Protein AF-A0A800HA87-F1 (afdb_monomer_lite)

Sequence (274 aa):
MNSRSSLQLTFFSVFILFSFPLSSASNTFEDDIKKLSIFQAAFDQMYLEMGEIKTSATRHETGHFSNVESDKIENLLFRYLVLRRSVWDIINKYQDYNTYSDYPHENMKALLVGYTSALTLYKYSGILITKNMGDDQVIDKLNEAYFRSDISRGSFREVYHSLTNLENLDELDIARELFTSIFYTQIYEPGTPLNLLIMDPTYGPLITNLESLHYTHVKLREEILNHFVLITPELTNRLRHSTVKKKVEKLIRKAGGRFKALKAIVFTHVGHVK

Radius of gyration: 21.18 Å; chains: 1; bounding box: 64×47×56 Å

pLDDT: mean 75.94, std 19.37, range [25.41, 96.44]

Foldseek 3Di:
DDDDPPPPPPPPPPPPPPPDDPDPDDPVLLVLLVVLVVLLVLLVVLLVLVVVLVVPACCVVVVAGDPVSLVSLVVSLLSLVVSLVSLVVLLQLLLVLVVNDPDVLSSVSSCLRNLLSLLSSLLSLLSLCLVPVVPVNSQQSSQDQDVVSRRHRCPNVLSLCLLPVLLLVLLVLLLVVLVVVVCVVQCPDPPRSVVVQCPPPSRVVSVVCVVVSVVSSVVSSVSSCVSPHPCDVVNVVSPDPVVSVVVNVVLCVVLVHSVSSSSVRSNPRSVSSD

Secondary structure (DSSP, 8-state):
-----------------------TT--HHHHHHHHHHHHHHHHHHHHHHHHHHHHH-THHHHSS--HHHHHHHHHHHHHHHHHHHHHHHHHHHTTTGGGS-SSHHHHHHHHHHHHHHHHHHHHHHHHHHHHHTT-HHHHHHHTS-BGGGTBPTTHHHHHHHHHH-HHHHHHHHHHHHHHHHHHHHHTTSTTSHHHHHTTSTTTHHHHHHHHHHHHHHHHHHHHHHHHHS---HHHHHHSSHHHHHHHHHHHHHHHTSHHHHHHHHHTTSGGGG-

Structure (mmCIF, N/CA/C/O backbone):
data_AF-A0A800HA87-F1
#
_entry.id   AF-A0A800HA87-F1
#
loop_
_atom_site.group_PDB
_atom_site.id
_atom_site.type_symbol
_atom_site.label_atom_id
_atom_site.label_alt_id
_atom_site.label_comp_id
_atom_site.label_asym_id
_atom_site.label_entity_id
_atom_site.label_seq_id
_atom_site.pdbx_PDB_ins_code
_atom_site.Cartn_x
_atom_site.Cartn_y
_atom_site.Cartn_z
_atom_site.occupancy
_atom_site.B_iso_or_equiv
_atom_site.auth_seq_id
_atom_site.auth_comp_id
_atom_site.auth_asym_id
_atom_site.auth_atom_id
_atom_site.pdbx_PDB_model_num
ATOM 1 N N . MET A 1 1 ? -39.723 28.870 24.983 1.00 34.50 1 MET A N 1
ATOM 2 C CA . MET A 1 1 ? -39.662 29.345 23.585 1.00 34.50 1 MET A CA 1
ATOM 3 C C . MET A 1 1 ? -38.400 28.791 22.960 1.00 34.50 1 MET A C 1
ATOM 5 O O . MET A 1 1 ? -37.337 28.904 23.551 1.00 34.50 1 MET A O 1
ATOM 9 N N . ASN A 1 2 ? -38.582 28.086 21.848 1.00 32.41 2 ASN A N 1
ATOM 10 C CA . ASN A 1 2 ? -37.597 27.257 21.166 1.00 32.41 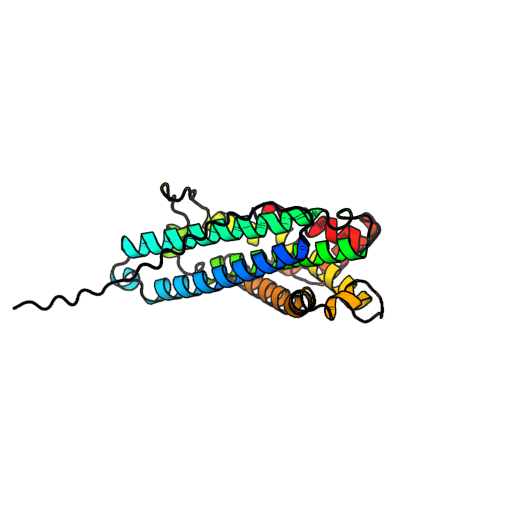2 ASN A CA 1
ATOM 11 C C . ASN A 1 2 ? -36.492 28.086 20.502 1.00 32.41 2 ASN A C 1
ATOM 13 O O . ASN A 1 2 ? -36.791 29.068 19.834 1.00 32.41 2 ASN A O 1
ATOM 17 N N . SER A 1 3 ? -35.257 27.594 20.556 1.00 28.14 3 SER A N 1
ATOM 18 C CA . SER A 1 3 ? -34.300 27.772 19.464 1.00 28.14 3 SER A CA 1
ATOM 19 C C . SER A 1 3 ? -33.493 26.484 19.330 1.00 28.14 3 SER A C 1
ATOM 21 O O . SER A 1 3 ? -32.479 26.278 19.991 1.00 28.14 3 SER A O 1
ATOM 23 N N . ARG A 1 4 ? -34.025 25.559 18.523 1.00 30.41 4 ARG A N 1
ATOM 24 C CA . ARG A 1 4 ? -33.247 24.463 17.944 1.00 30.41 4 ARG A CA 1
ATOM 25 C C . ARG A 1 4 ? -32.400 25.096 16.845 1.00 30.41 4 ARG A C 1
ATOM 27 O O . ARG A 1 4 ? -32.942 25.414 15.790 1.00 30.41 4 ARG A O 1
ATOM 34 N N . SER A 1 5 ? -31.103 25.285 17.077 1.00 30.48 5 SER A N 1
ATOM 35 C CA . SER A 1 5 ? -30.175 25.490 15.969 1.00 30.48 5 SER A CA 1
ATOM 36 C C . SER A 1 5 ? -30.026 24.145 15.259 1.00 30.48 5 SER A C 1
ATOM 38 O O . SER A 1 5 ? -29.435 23.189 15.756 1.00 30.48 5 SER A O 1
ATOM 40 N N . SER A 1 6 ? -30.671 24.034 14.103 1.00 27.30 6 SER A N 1
ATOM 41 C CA . SER A 1 6 ? -30.456 22.938 13.172 1.00 27.30 6 SER A CA 1
ATOM 42 C C . SER A 1 6 ? -29.026 23.039 12.649 1.00 27.30 6 SER A C 1
ATOM 44 O O . SER A 1 6 ? -28.754 23.799 11.719 1.00 27.30 6 SER A O 1
ATOM 46 N N . LEU A 1 7 ? -28.106 22.298 13.264 1.00 27.98 7 LEU A N 1
ATOM 47 C CA . LEU A 1 7 ? -26.794 22.035 12.692 1.00 27.98 7 LEU A CA 1
ATOM 48 C C . LEU A 1 7 ? -27.033 21.155 11.457 1.00 27.98 7 LEU A C 1
ATOM 50 O O . LEU A 1 7 ? -27.209 19.942 11.562 1.00 27.98 7 LEU A O 1
ATOM 54 N N . GLN A 1 8 ? -27.153 21.780 10.286 1.00 25.41 8 GLN A N 1
ATOM 55 C CA . GLN A 1 8 ? -27.137 21.059 9.022 1.00 25.41 8 GLN A CA 1
ATOM 56 C C . GLN A 1 8 ? -25.735 20.467 8.856 1.00 25.41 8 GLN A C 1
ATOM 58 O O . GLN A 1 8 ? -24.819 21.141 8.393 1.00 25.41 8 GLN A O 1
ATOM 63 N N . LEU A 1 9 ? -25.552 19.210 9.271 1.00 28.34 9 LEU A N 1
ATOM 64 C CA . LEU A 1 9 ? -24.433 18.402 8.805 1.00 28.34 9 LEU A CA 1
ATOM 65 C C . LEU A 1 9 ? -24.656 18.154 7.314 1.00 28.34 9 LEU A C 1
ATOM 67 O O . LEU A 1 9 ? -25.429 17.283 6.914 1.00 28.34 9 LEU A O 1
ATOM 71 N N . THR A 1 10 ? -23.992 18.948 6.485 1.00 26.48 10 THR A N 1
ATOM 72 C CA . THR A 1 10 ? -23.819 18.650 5.069 1.00 26.48 10 THR A CA 1
ATOM 73 C C . THR A 1 10 ? -22.971 17.385 4.956 1.00 26.48 10 THR A C 1
ATOM 75 O O . THR A 1 10 ? -21.745 17.436 5.043 1.00 26.48 10 THR A O 1
ATOM 78 N N . PHE A 1 11 ? -23.627 16.234 4.806 1.00 27.67 11 PHE A N 1
ATOM 79 C CA . PHE A 1 11 ? -22.995 14.994 4.370 1.00 27.67 11 PHE A CA 1
ATOM 80 C C . PHE A 1 11 ? -22.467 15.207 2.948 1.00 27.67 11 PHE A C 1
ATOM 82 O O . PHE A 1 11 ? -23.231 15.200 1.985 1.00 27.67 11 PHE A O 1
ATOM 89 N N . PHE A 1 12 ? -21.158 15.413 2.804 1.00 25.84 12 PHE A N 1
ATOM 90 C CA . PHE A 1 12 ? -20.503 15.293 1.506 1.00 25.84 12 PHE A CA 1
ATOM 91 C C . PHE A 1 12 ? -20.443 13.804 1.147 1.00 25.84 12 PHE A C 1
ATOM 93 O O . PHE A 1 12 ? -19.500 13.091 1.480 1.00 25.84 12 PHE A O 1
ATOM 100 N N . SER A 1 13 ? -21.491 13.310 0.488 1.00 27.38 13 SER A N 1
ATOM 101 C CA . SER A 1 13 ? -21.471 12.021 -0.198 1.00 27.38 13 SER A CA 1
ATOM 102 C C . SER A 1 13 ? -20.545 12.127 -1.408 1.00 27.38 13 SER A C 1
ATOM 104 O O . SER A 1 13 ? -20.980 12.427 -2.516 1.00 27.38 13 SER A O 1
ATOM 106 N N . VAL A 1 14 ? -19.249 11.897 -1.206 1.00 30.08 14 VAL A N 1
ATOM 107 C CA . VAL A 1 14 ? -18.300 11.737 -2.311 1.00 30.08 14 VAL A CA 1
ATOM 108 C C . VAL A 1 14 ? -18.444 10.309 -2.845 1.00 30.08 14 VAL A C 1
ATOM 110 O O . VAL A 1 14 ? -17.705 9.395 -2.492 1.00 30.08 14 VAL A O 1
ATOM 113 N N . PHE A 1 15 ? -19.473 10.106 -3.668 1.00 29.98 15 PHE A N 1
ATOM 114 C CA . PHE A 1 15 ? -19.627 8.922 -4.510 1.00 29.98 15 PHE A CA 1
ATOM 115 C C . PHE A 1 15 ? -18.694 9.099 -5.717 1.00 29.98 15 PHE A C 1
ATOM 117 O O . PHE A 1 15 ? -19.060 9.743 -6.699 1.00 29.98 15 PHE A O 1
ATOM 124 N N . ILE A 1 16 ? -17.465 8.578 -5.653 1.00 35.62 16 ILE A N 1
ATOM 125 C CA . ILE A 1 16 ? -16.594 8.529 -6.837 1.00 35.62 16 ILE A CA 1
ATOM 126 C C . ILE A 1 16 ? -16.937 7.265 -7.625 1.00 35.62 16 ILE A C 1
ATOM 128 O O . ILE A 1 16 ? -16.350 6.203 -7.431 1.00 35.62 16 ILE A O 1
ATOM 132 N N . LEU A 1 17 ? -17.924 7.377 -8.514 1.00 30.58 17 LEU A N 1
ATOM 133 C CA . LEU A 1 17 ? -18.150 6.403 -9.579 1.00 30.58 17 LEU A CA 1
ATOM 134 C C . LEU A 1 17 ? -17.107 6.648 -10.673 1.00 30.58 17 LEU A C 1
ATOM 136 O O . LEU A 1 17 ? -17.275 7.520 -11.522 1.00 30.58 17 LEU A O 1
ATOM 140 N N . PHE A 1 18 ? -16.013 5.887 -10.661 1.00 34.91 18 PHE A N 1
ATOM 141 C CA . PHE A 1 18 ? -15.075 5.871 -11.782 1.00 34.91 18 PHE A CA 1
ATOM 142 C C . PHE A 1 18 ? -15.648 5.040 -12.935 1.00 34.91 18 PHE A C 1
ATOM 144 O O . PHE A 1 18 ? -15.352 3.858 -13.085 1.00 34.91 18 PHE A O 1
ATOM 151 N N . SER A 1 19 ? -16.471 5.666 -13.773 1.00 35.44 19 SER A N 1
ATOM 152 C CA . SER A 1 19 ? -16.808 5.153 -15.104 1.00 35.44 19 SER A CA 1
ATOM 153 C C . SER A 1 19 ? -15.936 5.868 -16.133 1.00 35.44 19 SER A C 1
ATOM 155 O O . SER A 1 19 ? -16.353 6.860 -16.725 1.00 35.44 19 SER A O 1
ATOM 157 N N . PHE A 1 20 ? -14.697 5.408 -16.323 1.00 34.78 20 PHE A N 1
ATOM 158 C CA . PHE A 1 20 ? -13.875 5.902 -17.429 1.00 34.78 20 PHE A CA 1
ATOM 159 C C . PHE A 1 20 ? -14.213 5.132 -18.714 1.00 34.78 20 PHE A C 1
ATOM 161 O O . PHE A 1 20 ? -14.224 3.899 -18.688 1.00 34.78 20 PHE A O 1
ATOM 168 N N . PRO A 1 21 ? -14.474 5.820 -19.841 1.00 35.12 21 PRO A N 1
ATOM 169 C CA . PRO A 1 21 ? -14.626 5.158 -21.126 1.00 35.12 21 PRO A CA 1
ATOM 170 C C . PRO A 1 21 ? -13.267 4.602 -21.566 1.00 35.12 21 PRO A C 1
ATOM 172 O O . PRO A 1 21 ? -12.268 5.320 -21.573 1.00 35.12 21 PRO A O 1
ATOM 175 N N . LEU A 1 22 ? -13.230 3.324 -21.952 1.00 39.31 22 LEU A N 1
ATOM 176 C CA . LEU A 1 22 ? -12.106 2.745 -22.686 1.00 39.31 22 LEU A CA 1
ATOM 177 C C . LEU A 1 22 ? -12.074 3.399 -24.079 1.00 39.31 22 LEU A C 1
ATOM 179 O O . LEU A 1 22 ? -12.772 2.955 -24.989 1.00 39.31 22 LEU A O 1
ATOM 183 N N . SER A 1 23 ? -11.309 4.479 -24.246 1.00 30.50 23 SER A N 1
ATOM 184 C CA . SER A 1 23 ? -10.959 4.999 -25.569 1.00 30.50 23 SER A CA 1
ATOM 185 C C . SER A 1 23 ? -9.554 4.544 -25.967 1.00 30.50 23 SER A C 1
ATOM 187 O O . SER A 1 23 ? -8.642 4.404 -25.153 1.00 30.50 23 SER A O 1
ATOM 189 N N . SER A 1 24 ? -9.430 4.222 -27.251 1.00 34.72 24 SER A N 1
ATOM 190 C CA . SER A 1 24 ? -8.270 3.628 -27.904 1.00 34.72 24 SER A CA 1
ATOM 191 C C . SER A 1 24 ? -7.018 4.508 -27.830 1.00 34.72 24 SER A C 1
ATOM 193 O O . SER A 1 24 ? -7.093 5.702 -28.110 1.00 34.72 24 SER A O 1
ATOM 195 N N . ALA A 1 25 ? -5.875 3.867 -27.558 1.00 41.16 25 ALA A N 1
ATOM 196 C CA . ALA A 1 25 ? -4.521 4.433 -27.5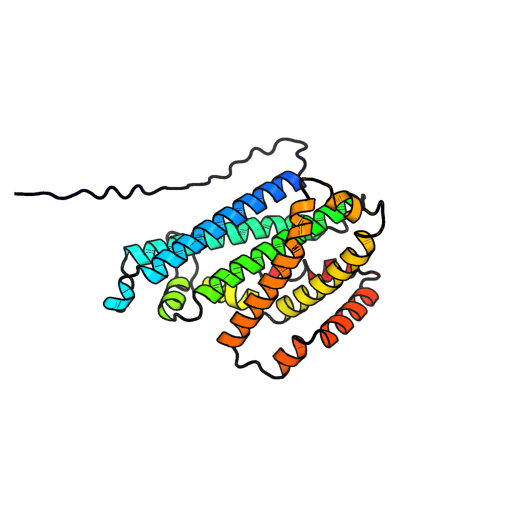31 1.00 41.16 25 ALA A CA 1
ATOM 197 C C . ALA A 1 25 ? -4.300 5.559 -26.497 1.00 41.16 25 ALA A C 1
ATOM 199 O O . ALA A 1 25 ? -3.740 6.604 -26.818 1.00 41.16 25 ALA A O 1
ATOM 200 N N . SER A 1 26 ? -4.719 5.344 -25.243 1.00 43.69 26 SER A N 1
ATOM 201 C CA . SER A 1 26 ? -4.300 6.192 -24.121 1.00 43.69 26 SER A CA 1
ATOM 202 C C . SER A 1 26 ? -2.901 5.789 -23.638 1.00 43.69 26 SER A C 1
ATOM 204 O O . SER A 1 26 ? -2.531 4.612 -23.666 1.00 43.69 26 SER A O 1
ATOM 206 N N . ASN A 1 27 ? -2.094 6.765 -23.220 1.00 59.16 27 ASN A N 1
ATOM 207 C CA . ASN A 1 27 ? -0.765 6.535 -22.661 1.00 59.16 27 ASN A CA 1
ATOM 208 C C . ASN A 1 27 ? -0.939 5.892 -21.272 1.00 59.16 27 ASN A C 1
ATOM 210 O O . ASN A 1 27 ? -1.003 6.578 -20.253 1.00 59.16 27 ASN A O 1
ATOM 214 N N . THR A 1 28 ? -1.099 4.566 -21.236 1.00 82.12 28 THR A N 1
ATOM 215 C CA . THR A 1 28 ? -1.652 3.824 -20.092 1.00 82.12 28 THR A CA 1
ATOM 216 C C . THR A 1 28 ? -0.935 4.064 -18.764 1.00 82.12 28 THR A C 1
ATOM 218 O O . THR A 1 28 ? -1.546 3.928 -17.707 1.00 82.12 28 THR A O 1
ATOM 221 N N . PHE A 1 29 ? 0.352 4.410 -18.814 1.00 90.31 29 PHE A N 1
ATOM 222 C CA . PHE A 1 29 ? 1.147 4.752 -17.640 1.00 90.31 29 PHE A CA 1
ATOM 223 C C . PHE A 1 29 ? 0.716 6.070 -17.003 1.00 90.31 29 PHE A C 1
ATOM 225 O O . PHE A 1 29 ? 0.510 6.112 -15.796 1.00 90.31 29 PHE A O 1
ATOM 232 N N . GLU A 1 30 ? 0.546 7.134 -17.790 1.00 91.31 30 GLU A N 1
ATOM 233 C CA . GLU A 1 30 ? 0.152 8.449 -17.270 1.00 91.31 30 GLU A CA 1
ATOM 234 C C . GLU A 1 30 ? -1.201 8.389 -16.566 1.00 91.31 30 GLU A C 1
ATOM 236 O O . GLU A 1 30 ? -1.380 8.996 -15.510 1.00 91.31 30 GLU A O 1
ATOM 241 N N . ASP A 1 31 ? -2.143 7.635 -17.131 1.00 92.62 31 ASP A N 1
ATOM 242 C CA . ASP A 1 31 ? -3.469 7.453 -16.546 1.00 92.62 31 ASP A CA 1
ATOM 243 C C . ASP A 1 31 ? -3.383 6.761 -15.184 1.00 92.62 31 ASP A C 1
ATOM 245 O O . ASP A 1 31 ? -4.029 7.187 -14.227 1.00 92.62 31 ASP A O 1
ATOM 249 N N . ASP A 1 32 ? -2.558 5.720 -15.062 1.00 94.62 32 ASP A N 1
ATOM 250 C CA . ASP A 1 32 ? -2.397 5.008 -13.794 1.00 94.62 32 ASP A CA 1
ATOM 251 C C . ASP A 1 32 ? -1.598 5.815 -12.768 1.00 94.62 32 ASP A C 1
ATOM 253 O O . ASP A 1 32 ? -1.903 5.753 -11.580 1.00 94.62 32 ASP A O 1
ATOM 257 N N . ILE A 1 33 ? -0.645 6.640 -13.206 1.00 94.75 33 ILE A N 1
ATOM 258 C CA . ILE A 1 33 ? 0.070 7.583 -12.337 1.00 94.75 33 ILE A CA 1
ATOM 259 C C . ILE A 1 33 ? -0.899 8.636 -11.792 1.00 94.75 33 ILE A C 1
ATOM 261 O O . ILE A 1 33 ? -0.914 8.899 -10.590 1.00 94.75 33 ILE A O 1
ATOM 265 N N . LYS A 1 34 ? -1.770 9.192 -12.643 1.00 94.12 34 LYS A N 1
ATOM 266 C CA . LYS A 1 34 ? -2.827 10.123 -12.219 1.00 94.12 34 LYS A CA 1
ATOM 267 C C . LYS A 1 34 ? -3.791 9.457 -11.236 1.00 94.12 34 LYS A C 1
ATOM 269 O O . LYS A 1 34 ? -4.100 10.051 -10.204 1.00 94.12 34 LYS A O 1
ATOM 274 N N . LYS A 1 35 ? -4.233 8.223 -11.511 1.00 94.81 35 LYS A N 1
ATOM 275 C CA . LYS A 1 35 ? -5.070 7.446 -10.578 1.00 94.81 35 LYS A CA 1
ATOM 276 C C . LYS A 1 35 ? -4.372 7.233 -9.241 1.00 94.81 35 LYS A C 1
ATOM 278 O O . LYS A 1 35 ? -4.992 7.464 -8.209 1.00 94.81 35 LYS A O 1
ATOM 283 N N . LEU A 1 36 ? -3.094 6.847 -9.247 1.00 94.75 36 LEU A N 1
ATOM 284 C CA . LEU A 1 36 ? -2.328 6.631 -8.023 1.00 94.75 36 LEU A CA 1
ATOM 285 C C . LEU A 1 36 ? -2.279 7.905 -7.171 1.00 94.75 36 LEU A C 1
ATOM 287 O O . LEU A 1 36 ? -2.549 7.832 -5.976 1.00 94.75 36 LEU A O 1
ATOM 291 N N . SER A 1 37 ? -2.032 9.069 -7.778 1.00 93.88 37 SER A N 1
ATOM 292 C CA . SER A 1 37 ? -2.065 10.361 -7.077 1.00 93.88 37 SER A CA 1
ATOM 293 C C . SER A 1 37 ? -3.443 10.675 -6.480 1.00 93.88 37 SER A C 1
ATOM 295 O O . SER A 1 37 ? -3.536 11.150 -5.349 1.00 93.88 37 SER A O 1
ATOM 297 N N . ILE A 1 38 ? -4.528 10.368 -7.200 1.00 95.75 38 ILE A N 1
ATOM 298 C CA . ILE A 1 38 ? -5.897 10.524 -6.681 1.00 95.75 38 ILE A CA 1
ATOM 299 C C . ILE A 1 38 ? -6.136 9.586 -5.490 1.00 95.75 38 ILE A C 1
ATOM 301 O O . ILE A 1 38 ? -6.700 10.004 -4.479 1.00 95.75 38 ILE A O 1
ATOM 305 N N . PHE A 1 39 ? -5.683 8.333 -5.575 1.00 96.31 39 PHE A N 1
ATOM 306 C CA . PHE A 1 39 ? -5.813 7.368 -4.484 1.00 96.31 39 PHE A CA 1
ATOM 307 C C . PHE A 1 39 ? -5.003 7.785 -3.254 1.00 96.31 39 PHE A C 1
ATOM 309 O O . PHE A 1 39 ? -5.510 7.676 -2.143 1.00 96.31 39 PHE A O 1
ATOM 316 N N . GLN A 1 40 ? -3.788 8.311 -3.436 1.00 95.00 40 GLN A N 1
ATOM 317 C CA . GLN A 1 40 ? -2.970 8.860 -2.349 1.00 95.00 40 GLN A CA 1
ATOM 318 C C . GLN A 1 40 ? -3.698 9.993 -1.616 1.00 95.00 40 GLN A C 1
ATOM 320 O O . GLN A 1 40 ? -3.837 9.937 -0.396 1.00 95.00 40 GLN A O 1
ATOM 325 N N . ALA A 1 41 ? -4.251 10.960 -2.353 1.00 95.75 41 ALA A N 1
ATOM 326 C CA . ALA A 1 41 ? -5.023 12.051 -1.761 1.00 95.75 41 ALA A CA 1
ATOM 327 C C . ALA A 1 41 ? -6.271 11.545 -1.012 1.00 95.75 41 ALA A C 1
ATOM 329 O O . ALA A 1 41 ? -6.579 12.019 0.082 1.00 95.75 41 ALA A O 1
ATOM 330 N N . ALA A 1 42 ? -6.970 10.549 -1.567 1.00 96.19 42 ALA A N 1
ATOM 331 C CA . ALA A 1 42 ? -8.127 9.936 -0.918 1.00 96.19 42 ALA A CA 1
ATOM 332 C C . ALA A 1 42 ? -7.747 9.194 0.375 1.00 96.19 42 ALA A C 1
ATOM 334 O O . ALA A 1 42 ? -8.459 9.303 1.376 1.00 96.19 42 ALA A O 1
ATOM 335 N N . PHE A 1 43 ? -6.615 8.483 0.385 1.00 96.31 43 PHE A N 1
ATOM 336 C CA . PHE A 1 43 ? -6.080 7.880 1.602 1.00 96.31 43 PHE A CA 1
ATOM 337 C C . PHE A 1 43 ? -5.721 8.941 2.645 1.00 96.31 43 PHE A C 1
ATOM 339 O O . PHE A 1 43 ? -6.122 8.806 3.798 1.00 96.31 43 PHE A O 1
ATOM 346 N N . ASP A 1 44 ? -4.992 9.992 2.263 1.00 95.00 44 ASP A N 1
ATOM 347 C CA . ASP A 1 44 ? -4.587 11.056 3.188 1.00 95.00 44 ASP A CA 1
ATOM 348 C C . ASP A 1 44 ? -5.811 11.694 3.862 1.00 95.00 44 ASP A C 1
ATOM 350 O O . ASP A 1 44 ? -5.860 11.787 5.091 1.00 95.00 44 ASP A O 1
ATOM 354 N N . GLN A 1 45 ? -6.840 12.028 3.079 1.00 94.56 45 GLN A N 1
ATOM 355 C CA . GLN A 1 45 ? -8.100 12.571 3.587 1.00 94.56 45 GLN A CA 1
ATOM 356 C C . GLN A 1 45 ? -8.798 11.606 4.560 1.00 94.56 45 GLN A C 1
ATOM 358 O O . GLN A 1 45 ? -9.205 11.993 5.655 1.00 94.56 45 GLN A O 1
ATOM 363 N N . MET A 1 46 ? -8.876 10.324 4.202 1.00 94.56 46 MET A N 1
ATOM 364 C CA . MET A 1 46 ? -9.454 9.284 5.053 1.00 94.56 46 MET A CA 1
ATOM 365 C C . MET A 1 46 ? -8.715 9.162 6.401 1.00 94.56 46 MET A C 1
ATOM 367 O O . MET A 1 46 ? -9.345 9.001 7.446 1.00 94.56 46 MET A O 1
ATOM 371 N N . TYR A 1 47 ? -7.383 9.267 6.420 1.00 90.69 47 TYR A N 1
ATOM 372 C CA . TYR A 1 47 ? -6.611 9.185 7.667 1.00 90.69 47 TYR A CA 1
ATOM 373 C C . TYR A 1 47 ? -6.685 10.439 8.540 1.00 90.69 47 TYR A C 1
ATOM 375 O O . TYR A 1 47 ? -6.456 10.330 9.753 1.00 90.69 47 TYR A O 1
ATOM 383 N N . LEU A 1 48 ? -6.995 11.602 7.961 1.00 90.94 48 LEU A N 1
ATOM 384 C CA . LEU A 1 48 ? -7.341 12.803 8.723 1.00 90.94 48 LEU A CA 1
ATOM 385 C C . LEU A 1 48 ? -8.666 12.588 9.462 1.00 90.94 48 LEU A C 1
ATOM 387 O O . LEU A 1 48 ? -8.699 12.693 10.687 1.00 90.94 48 LEU A O 1
ATOM 391 N N . GLU A 1 49 ? -9.706 12.149 8.750 1.00 91.00 49 GLU A N 1
ATOM 392 C CA . GLU A 1 49 ? -11.025 11.845 9.328 1.00 91.00 49 GLU A CA 1
ATOM 393 C C . GLU A 1 49 ? -10.953 10.758 10.415 1.00 91.00 49 GLU A C 1
ATOM 395 O O . GLU A 1 49 ? -11.576 10.866 11.472 1.00 91.00 49 GLU A O 1
ATOM 400 N N . MET A 1 50 ? -10.140 9.718 10.203 1.00 87.62 50 MET A N 1
ATOM 401 C CA . MET A 1 50 ? -9.894 8.688 11.218 1.00 87.62 50 MET A CA 1
ATOM 402 C C . MET A 1 50 ? -9.253 9.266 12.489 1.00 87.62 50 MET A C 1
ATOM 404 O O . MET A 1 50 ? -9.586 8.852 13.601 1.00 87.62 50 MET A O 1
ATOM 408 N N . GLY A 1 51 ? -8.343 10.233 12.334 1.00 87.19 51 GLY A N 1
ATOM 409 C CA . GLY A 1 51 ? -7.741 10.952 13.454 1.00 87.19 51 GLY A CA 1
ATOM 410 C C . GLY A 1 51 ? -8.770 11.751 14.253 1.00 87.19 51 GLY A C 1
ATOM 411 O O . GLY A 1 51 ? -8.759 11.690 15.481 1.00 87.19 51 GLY A O 1
ATOM 412 N N . GLU A 1 52 ? -9.690 12.431 13.569 1.00 87.44 52 GLU A N 1
ATOM 413 C CA . GLU A 1 52 ? -10.771 13.198 14.198 1.00 87.44 52 GLU A CA 1
ATOM 414 C C . GLU A 1 52 ? -11.725 12.309 14.998 1.00 87.44 52 GLU A C 1
ATOM 416 O O . GLU A 1 52 ? -12.105 12.659 16.113 1.00 87.44 52 GLU A O 1
ATOM 421 N N . ILE A 1 53 ? -12.091 11.129 14.488 1.00 84.94 53 ILE A N 1
ATOM 422 C CA . ILE A 1 53 ? -12.928 10.181 15.245 1.00 84.94 53 ILE A CA 1
ATOM 423 C C . ILE A 1 53 ? -12.193 9.696 16.490 1.00 84.94 53 ILE A C 1
ATOM 425 O O . ILE A 1 53 ? -12.794 9.565 17.553 1.00 84.94 53 ILE A O 1
ATOM 429 N N . LYS A 1 54 ? -10.885 9.438 16.393 1.00 83.06 54 LYS A N 1
ATOM 430 C CA . LYS A 1 54 ? -10.105 8.980 17.546 1.00 83.06 54 LYS A CA 1
ATOM 431 C C . LYS A 1 54 ? -10.107 10.008 18.680 1.00 83.06 54 LYS A C 1
ATOM 433 O O . LYS A 1 54 ? -10.199 9.605 19.838 1.00 83.06 54 LYS A O 1
ATOM 438 N N . THR A 1 55 ? -10.032 11.300 18.363 1.00 84.19 55 THR A N 1
ATOM 439 C CA . THR A 1 55 ? -9.991 12.381 19.361 1.00 84.19 55 THR A CA 1
ATOM 440 C C . THR A 1 55 ? -11.369 12.820 19.849 1.00 84.19 55 THR A C 1
ATOM 442 O O . THR A 1 55 ? -11.498 13.183 21.012 1.00 84.19 55 THR A O 1
ATOM 445 N N . SER A 1 56 ? -12.389 12.786 18.989 1.00 83.94 56 SER A N 1
ATOM 446 C CA . SER A 1 56 ? -13.738 13.285 19.304 1.00 83.94 56 SER A CA 1
ATOM 447 C C . SER A 1 56 ? -14.718 12.217 19.789 1.00 83.94 56 SER A C 1
ATOM 449 O O . SER A 1 56 ? -15.858 12.553 20.109 1.00 83.94 56 SER A O 1
ATOM 451 N N . ALA A 1 57 ? -14.314 10.942 19.832 1.00 83.38 57 ALA A N 1
ATOM 452 C CA . ALA A 1 57 ? -15.235 9.870 20.182 1.00 83.38 57 ALA A CA 1
ATOM 453 C C . ALA A 1 57 ? -15.711 9.945 21.641 1.00 83.38 57 ALA A C 1
ATOM 455 O O . ALA A 1 57 ? -14.913 9.943 22.576 1.00 83.38 57 ALA A O 1
ATOM 456 N N . THR A 1 58 ? -17.025 9.871 21.835 1.00 86.50 58 THR A N 1
ATOM 457 C CA . THR A 1 58 ? -17.692 9.793 23.137 1.00 86.50 58 THR A CA 1
ATOM 458 C C . THR A 1 58 ? -17.363 8.508 23.890 1.00 86.50 58 THR A C 1
ATOM 460 O O . THR A 1 58 ? -17.548 8.455 25.103 1.00 86.50 58 THR A O 1
ATOM 463 N N . ARG A 1 59 ? -16.819 7.484 23.206 1.00 83.75 59 ARG A N 1
ATOM 464 C CA . ARG A 1 59 ? -16.407 6.213 23.831 1.00 83.75 59 ARG A CA 1
ATOM 465 C C . ARG A 1 59 ? -15.461 6.395 25.015 1.00 83.75 59 ARG A C 1
ATOM 467 O O . ARG A 1 59 ? -15.467 5.568 25.917 1.00 83.75 59 ARG A O 1
ATOM 474 N N . HIS A 1 60 ? -14.659 7.461 25.013 1.00 83.19 60 HIS A N 1
ATOM 475 C CA . HIS A 1 60 ? -13.725 7.757 26.102 1.00 83.19 60 HIS A CA 1
ATOM 476 C C . HIS A 1 60 ? -14.453 8.055 27.420 1.00 83.19 60 HIS A C 1
ATOM 478 O O . HIS A 1 60 ? -13.882 7.874 28.490 1.00 83.19 60 HIS A O 1
ATOM 484 N N . GLU A 1 61 ? -15.722 8.460 27.342 1.00 85.31 61 GLU A N 1
ATOM 485 C CA . GLU A 1 61 ? -16.602 8.720 28.482 1.00 85.31 61 GLU A CA 1
ATOM 486 C C . GLU A 1 61 ? -17.599 7.572 28.713 1.00 85.31 61 GLU A C 1
ATOM 488 O O . GLU A 1 61 ? -17.878 7.212 29.855 1.00 85.31 61 GLU A O 1
ATOM 493 N N . THR A 1 62 ? -18.141 6.981 27.641 1.00 86.94 62 THR A N 1
ATOM 494 C CA . THR A 1 62 ? -19.218 5.974 27.716 1.00 86.94 62 THR A CA 1
ATOM 495 C C . THR A 1 62 ? -18.725 4.526 27.744 1.00 86.94 62 THR A C 1
ATOM 497 O O . THR A 1 62 ? -19.502 3.616 28.029 1.00 86.94 62 THR A O 1
ATOM 500 N N . GLY A 1 63 ? -17.453 4.281 27.424 1.00 87.94 63 GLY A N 1
ATOM 501 C CA . GLY A 1 63 ? -16.846 2.949 27.332 1.00 87.94 63 GLY A CA 1
ATOM 502 C C . GLY A 1 63 ? -17.219 2.149 26.077 1.00 87.94 63 GLY A C 1
ATOM 503 O O . GLY A 1 63 ? -16.748 1.022 25.924 1.00 87.94 63 GLY A O 1
ATOM 504 N N . HIS A 1 64 ? -18.046 2.700 25.182 1.00 87.44 64 HIS A N 1
ATOM 505 C CA . HIS A 1 64 ? -18.472 2.054 23.939 1.00 87.44 64 HIS A CA 1
ATOM 506 C C . HIS A 1 64 ? -18.681 3.069 22.809 1.00 87.44 64 HIS A C 1
ATOM 508 O O . HIS A 1 64 ? -19.017 4.229 23.049 1.00 87.44 64 HIS A O 1
ATOM 514 N N . PHE A 1 65 ? -18.553 2.620 21.559 1.00 91.75 65 PHE A N 1
ATOM 515 C CA . PHE A 1 65 ? -18.909 3.440 20.402 1.00 91.75 65 PHE A CA 1
ATOM 516 C C . PHE A 1 65 ? -20.418 3.687 20.340 1.00 91.75 65 PHE A C 1
ATOM 518 O O . PHE A 1 65 ? -21.230 2.792 20.589 1.00 91.75 65 PHE A O 1
ATOM 525 N N . SER A 1 66 ? -20.804 4.902 19.973 1.00 91.50 66 SER A N 1
ATOM 526 C CA . SER A 1 66 ? -22.155 5.206 19.516 1.00 91.50 66 SER A CA 1
ATOM 527 C C . SER A 1 66 ? -22.400 4.616 18.122 1.00 91.50 66 SER A C 1
ATOM 529 O O . SER A 1 66 ? -21.468 4.260 17.392 1.00 91.50 66 SER A O 1
ATOM 531 N N . ASN A 1 67 ? -23.667 4.555 17.708 1.00 90.56 67 ASN A N 1
ATOM 532 C CA . ASN A 1 67 ? -24.019 4.123 16.352 1.00 90.56 67 ASN A CA 1
ATOM 533 C C . ASN A 1 67 ? -23.392 5.039 15.291 1.00 90.56 67 ASN A C 1
ATOM 535 O O . ASN A 1 67 ? -22.852 4.557 14.306 1.00 90.56 67 ASN A O 1
ATOM 539 N N . VAL A 1 68 ? -23.378 6.355 15.534 1.00 91.25 68 VAL A N 1
ATOM 540 C CA . VAL A 1 68 ? -22.794 7.333 14.602 1.00 91.25 68 VAL A CA 1
ATOM 541 C C . VAL A 1 68 ? -21.288 7.124 14.445 1.00 91.25 68 VAL A C 1
ATOM 543 O O . VAL A 1 68 ? -20.760 7.225 13.342 1.00 91.25 68 VAL A O 1
ATOM 546 N N . GLU A 1 69 ? -20.573 6.831 15.529 1.00 91.62 69 GLU A N 1
ATOM 547 C CA . GLU A 1 69 ? -19.137 6.536 15.460 1.00 91.62 69 GLU A CA 1
ATOM 548 C C . GLU A 1 69 ? -18.864 5.200 14.781 1.00 91.62 69 GLU A C 1
ATOM 550 O O . GLU A 1 69 ? -17.936 5.102 13.982 1.00 91.62 69 GLU A O 1
ATOM 555 N N . SER A 1 70 ? -19.697 4.199 15.064 1.00 92.19 70 SER A N 1
ATOM 556 C CA . SER A 1 70 ? -19.628 2.890 14.417 1.00 92.19 70 SER A CA 1
ATOM 557 C C . SER A 1 70 ? -19.785 3.014 12.902 1.00 92.19 70 SER A C 1
ATOM 559 O O . SER A 1 70 ? -18.940 2.506 12.171 1.00 92.19 70 SER A O 1
ATOM 561 N N . ASP A 1 71 ? -20.790 3.761 12.439 1.00 92.62 71 ASP A N 1
ATOM 562 C CA . ASP A 1 71 ? -21.037 4.001 11.013 1.00 92.62 71 ASP A CA 1
ATOM 563 C C . ASP A 1 71 ? -19.858 4.736 10.350 1.00 92.62 71 ASP A C 1
ATOM 565 O O . ASP A 1 71 ? -19.472 4.435 9.219 1.00 92.62 71 ASP A O 1
ATOM 569 N N . LYS A 1 72 ? -19.239 5.693 11.055 1.00 92.94 72 LYS A N 1
ATOM 570 C CA . LYS A 1 72 ? -18.051 6.395 10.547 1.00 92.94 72 LYS A CA 1
ATOM 571 C C . LYS A 1 72 ? -16.837 5.468 10.433 1.00 92.94 72 LYS A C 1
ATOM 573 O O . LYS A 1 72 ? -16.107 5.554 9.446 1.00 92.94 72 LYS A O 1
ATOM 578 N N . ILE A 1 73 ? -16.618 4.590 11.413 1.00 92.75 73 ILE A N 1
ATOM 579 C CA . ILE A 1 73 ? -15.523 3.608 11.391 1.00 92.75 73 ILE A CA 1
ATOM 580 C C . ILE A 1 73 ? -15.734 2.591 10.266 1.00 92.75 73 ILE A C 1
ATOM 582 O O . ILE A 1 73 ? -14.800 2.344 9.503 1.00 92.75 73 ILE A O 1
ATOM 586 N N . GLU A 1 74 ? -16.957 2.071 10.109 1.00 94.50 74 GLU A N 1
ATOM 587 C CA . GLU A 1 74 ? -17.336 1.208 8.983 1.00 94.50 74 GLU A CA 1
ATOM 588 C C . GLU A 1 74 ? -17.018 1.891 7.650 1.00 94.50 74 GLU A C 1
ATOM 590 O O . GLU A 1 74 ? -16.334 1.324 6.799 1.00 94.50 74 GLU A O 1
ATOM 595 N N . ASN A 1 75 ? -17.461 3.138 7.477 1.00 94.38 75 ASN A N 1
ATOM 596 C CA . ASN A 1 75 ? -17.268 3.876 6.236 1.00 94.38 75 ASN A CA 1
ATOM 597 C C . ASN A 1 75 ? -15.786 4.145 5.916 1.00 94.38 75 ASN A C 1
ATOM 599 O O . ASN A 1 75 ? -15.389 4.118 4.748 1.00 94.38 75 ASN A O 1
ATOM 603 N N . LEU A 1 76 ? -14.955 4.403 6.928 1.00 94.62 76 LEU A N 1
ATOM 604 C CA . LEU A 1 76 ? -13.509 4.548 6.747 1.00 94.62 76 LEU A CA 1
ATOM 605 C C . LEU A 1 76 ? -12.858 3.230 6.329 1.00 94.62 76 LEU A C 1
ATOM 607 O O . LEU A 1 76 ? -12.063 3.218 5.391 1.00 94.62 76 LEU A O 1
ATOM 611 N N . LEU A 1 77 ? -13.211 2.124 6.988 1.00 94.81 77 LEU A N 1
ATOM 612 C CA . LEU A 1 77 ? -12.687 0.807 6.634 1.00 94.81 77 LEU A CA 1
ATOM 613 C C . LEU A 1 77 ? -13.116 0.405 5.219 1.00 94.81 77 LEU A C 1
ATOM 615 O O . LEU A 1 77 ? -12.286 -0.046 4.434 1.00 94.81 77 LEU A O 1
ATOM 619 N N . PHE A 1 78 ? -14.377 0.647 4.859 1.00 95.50 78 PHE A N 1
ATOM 620 C CA . PHE A 1 78 ? -14.884 0.432 3.507 1.00 95.50 78 PHE A CA 1
ATOM 621 C C . PHE A 1 78 ? -14.055 1.195 2.466 1.00 95.50 78 PHE A C 1
ATOM 623 O O . PHE A 1 78 ? -13.539 0.599 1.519 1.00 95.50 78 PHE A O 1
ATOM 630 N N . ARG A 1 79 ? -13.870 2.509 2.662 1.00 95.44 79 ARG A N 1
ATOM 631 C CA . ARG A 1 79 ? -13.069 3.346 1.754 1.00 95.44 79 ARG A CA 1
ATOM 632 C C . ARG A 1 79 ? -11.630 2.854 1.650 1.00 95.44 79 ARG A C 1
ATOM 634 O O . ARG A 1 79 ? -11.111 2.762 0.539 1.00 95.44 79 ARG A O 1
ATOM 641 N N . TYR A 1 80 ? -11.011 2.484 2.771 1.00 95.94 80 TYR A N 1
ATOM 642 C CA . TYR A 1 80 ? -9.672 1.900 2.771 1.00 95.94 80 TYR A CA 1
ATOM 643 C C . TYR A 1 80 ? -9.609 0.638 1.905 1.00 95.94 80 TYR A C 1
ATOM 645 O O . TYR A 1 80 ? -8.717 0.529 1.070 1.00 95.94 80 TYR A O 1
ATOM 653 N N . LEU A 1 81 ? -10.549 -0.299 2.069 1.00 94.81 81 LEU A N 1
ATOM 654 C CA . LEU A 1 81 ? -10.548 -1.570 1.338 1.00 94.81 81 LEU A CA 1
ATOM 655 C C . LEU A 1 81 ? -10.749 -1.362 -0.170 1.00 94.81 81 LEU A C 1
ATOM 657 O O . LEU A 1 81 ? -10.064 -1.993 -0.980 1.00 94.81 81 LEU A O 1
ATOM 661 N N . VAL A 1 82 ? -11.620 -0.426 -0.556 1.00 95.00 82 VAL A N 1
ATOM 662 C CA . VAL A 1 82 ? -11.811 -0.033 -1.961 1.00 95.00 82 VAL A CA 1
ATOM 663 C C . VAL A 1 82 ? -10.528 0.561 -2.546 1.00 95.00 82 VAL A C 1
ATOM 665 O O . VAL A 1 82 ? -10.093 0.156 -3.628 1.00 95.00 82 VAL A O 1
ATOM 668 N N . LEU A 1 83 ? -9.884 1.492 -1.836 1.00 95.88 83 LEU A N 1
ATOM 669 C CA . LEU A 1 83 ? -8.633 2.104 -2.285 1.00 95.88 83 LEU A CA 1
ATOM 670 C C . LEU A 1 83 ? -7.487 1.084 -2.332 1.00 95.88 83 LEU A C 1
ATOM 672 O O . LEU A 1 83 ? -6.736 1.063 -3.306 1.00 95.88 83 LEU A O 1
ATOM 676 N N . ARG A 1 84 ? -7.385 0.193 -1.335 1.00 94.25 84 ARG A N 1
ATOM 677 C CA . ARG A 1 84 ? -6.418 -0.918 -1.295 1.00 94.25 84 ARG A CA 1
ATOM 678 C C . ARG A 1 84 ? -6.525 -1.759 -2.557 1.00 94.25 84 ARG A C 1
ATOM 680 O O . ARG A 1 84 ? -5.527 -1.936 -3.247 1.00 94.25 84 ARG A O 1
ATOM 687 N N . ARG A 1 85 ? -7.736 -2.209 -2.895 1.00 93.12 85 ARG A N 1
ATOM 688 C CA . ARG A 1 85 ? -7.999 -2.974 -4.119 1.00 93.12 85 ARG A CA 1
ATOM 689 C C . ARG A 1 85 ? -7.681 -2.179 -5.388 1.00 93.12 85 ARG A C 1
ATOM 691 O O . ARG A 1 85 ? -7.139 -2.727 -6.336 1.00 93.12 85 ARG A O 1
ATOM 698 N N . SER A 1 86 ? -7.961 -0.881 -5.399 1.00 94.44 86 SER A N 1
ATOM 699 C CA . SER A 1 86 ? -7.705 -0.042 -6.576 1.00 94.44 86 SER A CA 1
ATOM 700 C C . SER A 1 86 ? -6.207 0.151 -6.842 1.00 94.44 86 SER A C 1
ATOM 702 O O . SER A 1 86 ? -5.767 0.108 -7.989 1.00 94.44 86 SER A O 1
ATOM 704 N N . VAL A 1 87 ? -5.396 0.317 -5.790 1.00 94.38 87 VAL A N 1
ATOM 705 C CA . VAL A 1 87 ? -3.928 0.327 -5.920 1.00 94.38 87 VAL A CA 1
ATOM 706 C C . VAL A 1 87 ? -3.413 -1.066 -6.284 1.00 94.38 87 VAL A C 1
ATOM 708 O O . VAL A 1 87 ? -2.507 -1.185 -7.108 1.00 94.38 87 VAL A O 1
ATOM 711 N N . TRP A 1 88 ? -4.020 -2.114 -5.720 1.00 89.50 88 TRP A N 1
ATOM 712 C CA . TRP A 1 88 ? -3.718 -3.506 -6.046 1.00 89.50 88 TRP A CA 1
ATOM 713 C C . TRP A 1 88 ? -3.826 -3.790 -7.550 1.00 89.50 88 TRP A C 1
ATOM 715 O O . TRP A 1 88 ? -2.933 -4.400 -8.135 1.00 89.50 88 TRP A O 1
ATOM 725 N N . ASP A 1 89 ? -4.871 -3.283 -8.203 1.00 91.12 89 ASP A N 1
ATOM 726 C CA . ASP A 1 89 ? -5.073 -3.458 -9.643 1.00 91.12 89 ASP A CA 1
ATOM 727 C C . ASP A 1 89 ? -3.950 -2.811 -10.481 1.00 91.12 89 ASP A C 1
ATOM 729 O O . ASP A 1 89 ? -3.525 -3.382 -11.489 1.00 91.12 89 ASP A O 1
ATOM 733 N N . ILE A 1 90 ? -3.403 -1.666 -10.043 1.00 92.50 90 ILE A N 1
ATOM 734 C CA . ILE A 1 90 ? -2.239 -1.032 -10.691 1.00 92.50 90 ILE A CA 1
ATOM 735 C C . ILE A 1 90 ? -0.990 -1.905 -10.521 1.00 92.50 90 ILE A C 1
ATOM 737 O O . ILE A 1 90 ? -0.251 -2.121 -11.481 1.00 92.50 90 ILE A O 1
ATOM 741 N N . ILE A 1 91 ? -0.757 -2.437 -9.319 1.00 86.94 91 ILE A N 1
ATOM 742 C CA . ILE A 1 91 ? 0.379 -3.330 -9.053 1.00 86.94 91 ILE A CA 1
ATOM 743 C C . ILE A 1 91 ? 0.299 -4.564 -9.958 1.00 86.94 91 ILE A C 1
ATOM 745 O O . ILE A 1 91 ? 1.268 -4.881 -10.649 1.00 86.94 91 ILE A O 1
ATOM 749 N N . ASN A 1 92 ? -0.867 -5.213 -10.002 1.00 84.69 92 ASN A N 1
ATOM 750 C CA . ASN A 1 92 ? -1.105 -6.404 -10.816 1.00 84.69 92 ASN A CA 1
ATOM 751 C C . ASN A 1 92 ? -0.867 -6.144 -12.305 1.00 84.69 92 ASN A C 1
ATOM 753 O O . ASN A 1 92 ? -0.288 -6.982 -12.992 1.00 84.69 92 ASN A O 1
ATOM 757 N N . LYS A 1 93 ? -1.271 -4.975 -12.814 1.00 88.50 93 LYS A N 1
ATOM 758 C CA . LYS A 1 93 ? -1.055 -4.609 -14.219 1.00 88.50 93 LYS A CA 1
ATOM 759 C C . LYS A 1 93 ? 0.426 -4.589 -14.603 1.00 88.50 93 LYS A C 1
ATOM 761 O O . LYS A 1 93 ? 0.774 -4.977 -15.716 1.00 88.50 93 LYS A O 1
ATOM 766 N N . TYR A 1 94 ? 1.292 -4.142 -13.698 1.00 86.75 94 TYR A N 1
ATOM 767 C CA . TYR A 1 94 ? 2.723 -3.977 -13.964 1.00 86.75 94 TYR A CA 1
ATOM 768 C C . TYR A 1 94 ? 3.588 -5.106 -13.397 1.00 86.75 94 TYR A C 1
ATOM 770 O O . TYR A 1 94 ? 4.815 -5.002 -13.398 1.00 86.75 94 TYR A O 1
ATOM 778 N N . GLN A 1 95 ? 2.972 -6.210 -12.967 1.00 77.94 95 GLN A N 1
ATOM 779 C CA . GLN A 1 95 ? 3.682 -7.300 -12.303 1.00 77.94 95 GLN A CA 1
ATOM 780 C C . GLN A 1 95 ? 4.734 -7.991 -13.181 1.00 77.94 95 GLN A C 1
ATOM 782 O O . GLN A 1 95 ? 5.799 -8.410 -12.724 1.00 77.94 95 GLN A O 1
ATOM 787 N N . ASP A 1 96 ? 4.468 -8.024 -14.484 1.00 73.12 96 ASP A N 1
ATOM 788 C CA . ASP A 1 96 ? 5.340 -8.594 -15.502 1.00 73.12 96 ASP A CA 1
ATOM 789 C C . ASP A 1 96 ? 6.141 -7.517 -16.245 1.00 73.12 96 ASP A C 1
ATOM 791 O O . ASP A 1 96 ? 6.405 -7.643 -17.438 1.00 73.12 96 ASP A O 1
ATOM 795 N N . TYR A 1 97 ? 6.563 -6.458 -15.539 1.00 73.69 97 TYR A N 1
ATOM 796 C CA . TYR A 1 97 ? 7.216 -5.278 -16.124 1.00 73.69 97 TYR A CA 1
ATOM 797 C C . TYR A 1 97 ? 8.365 -5.587 -17.097 1.00 73.69 97 TYR A C 1
ATOM 799 O O . TYR A 1 97 ? 8.605 -4.834 -18.027 1.00 73.69 97 TYR A O 1
ATOM 807 N N . ASN A 1 98 ? 9.122 -6.665 -16.879 1.00 66.06 98 ASN A N 1
ATOM 808 C CA . ASN A 1 98 ? 10.304 -7.006 -17.675 1.00 66.06 98 ASN A CA 1
ATOM 809 C C . ASN A 1 98 ? 9.967 -7.625 -19.041 1.00 66.06 98 ASN A C 1
ATOM 811 O O . ASN A 1 98 ? 10.855 -7.768 -19.877 1.00 66.06 98 ASN A O 1
ATOM 815 N N . THR A 1 99 ? 8.719 -8.051 -19.208 1.00 77.88 99 THR A N 1
ATOM 816 C CA . THR A 1 99 ? 8.121 -8.575 -20.437 1.00 77.88 99 THR A CA 1
ATOM 817 C C . THR A 1 99 ? 6.892 -7.753 -20.819 1.00 77.88 99 THR A C 1
ATOM 819 O O . THR A 1 99 ? 6.086 -8.200 -21.625 1.00 77.88 99 THR A O 1
ATOM 822 N N . TYR A 1 100 ? 6.725 -6.570 -20.217 1.00 76.88 100 TYR A N 1
ATOM 823 C CA . TYR A 1 100 ? 5.604 -5.677 -20.493 1.00 76.88 100 TYR A CA 1
ATOM 824 C C . TYR A 1 100 ? 5.642 -5.188 -21.942 1.00 76.88 100 TYR A C 1
ATOM 826 O O . TYR A 1 100 ? 4.607 -4.999 -22.573 1.00 76.88 100 TYR A O 1
ATOM 834 N N . SER A 1 101 ? 6.850 -5.007 -22.472 1.00 82.94 101 SER A N 1
ATOM 835 C CA . SER A 1 101 ? 7.121 -4.585 -23.836 1.00 82.94 101 SER A CA 1
ATOM 836 C C . SER A 1 101 ? 8.461 -5.142 -24.319 1.00 82.94 101 SER A C 1
ATOM 838 O O . SER A 1 101 ? 9.365 -5.424 -23.525 1.00 82.94 101 SER A O 1
ATOM 840 N N . ASP A 1 102 ? 8.626 -5.231 -25.638 1.00 81.75 102 ASP A N 1
ATOM 841 C CA . ASP A 1 102 ? 9.921 -5.511 -26.269 1.00 81.75 102 ASP A CA 1
ATOM 842 C C . ASP A 1 102 ? 10.910 -4.344 -26.088 1.00 81.75 102 ASP A C 1
ATOM 844 O O . ASP A 1 102 ? 12.121 -4.503 -26.257 1.00 81.75 102 ASP A O 1
ATOM 848 N N . TYR A 1 103 ? 10.411 -3.162 -25.707 1.00 79.31 103 TYR A N 1
ATOM 849 C CA . TYR A 1 103 ? 11.212 -1.961 -25.524 1.00 79.31 103 TYR A CA 1
ATOM 850 C C . TYR A 1 103 ? 11.678 -1.785 -24.065 1.00 79.31 103 TYR A C 1
ATOM 852 O O . TYR A 1 103 ? 10.854 -1.584 -23.168 1.00 79.31 103 TYR A O 1
ATOM 860 N N . PRO A 1 104 ? 13.002 -1.740 -23.796 1.00 76.19 104 PRO A N 1
ATOM 861 C CA . PRO A 1 104 ? 13.533 -1.609 -22.434 1.00 76.19 104 PRO A CA 1
ATOM 862 C C . PRO A 1 104 ? 13.063 -0.367 -21.661 1.00 76.19 104 PRO A C 1
ATOM 864 O O . PRO A 1 104 ? 12.964 -0.411 -20.436 1.00 76.19 104 PRO A O 1
ATOM 867 N N . HIS A 1 105 ? 12.770 0.737 -22.354 1.00 78.81 105 HIS A N 1
ATOM 868 C CA . HIS A 1 105 ? 12.301 1.972 -21.721 1.00 78.81 105 HIS A CA 1
ATOM 869 C C . HIS A 1 105 ? 10.865 1.849 -21.185 1.00 78.81 105 HIS A C 1
ATOM 871 O O . HIS A 1 105 ? 10.582 2.329 -20.091 1.00 78.81 105 HIS A O 1
ATOM 877 N N . GLU A 1 106 ? 9.981 1.143 -21.894 1.00 84.56 106 GLU A N 1
ATOM 878 C CA . GLU A 1 106 ? 8.618 0.853 -21.431 1.00 84.56 106 GLU A CA 1
ATOM 879 C C . GLU A 1 106 ? 8.635 -0.102 -20.232 1.00 84.56 106 GLU A C 1
ATOM 881 O O . GLU A 1 106 ? 7.911 0.098 -19.259 1.00 84.56 106 GLU A O 1
ATOM 886 N N . ASN A 1 107 ? 9.548 -1.078 -20.237 1.00 79.81 107 ASN A N 1
ATOM 887 C CA . ASN A 1 107 ? 9.754 -1.971 -19.096 1.00 79.81 107 ASN A CA 1
ATOM 888 C C . ASN A 1 107 ? 10.235 -1.209 -17.850 1.00 79.81 107 ASN A C 1
ATOM 890 O O . ASN A 1 107 ? 9.837 -1.528 -16.730 1.00 79.81 107 ASN A O 1
ATOM 894 N N . MET A 1 108 ? 11.061 -0.171 -18.026 1.00 79.94 108 MET A N 1
ATOM 895 C CA . MET A 1 108 ? 11.472 0.700 -16.921 1.00 79.94 108 MET A CA 1
ATOM 896 C C . MET A 1 108 ? 10.298 1.521 -16.369 1.00 79.94 108 MET A C 1
ATOM 898 O O . MET A 1 108 ? 10.147 1.618 -15.151 1.00 79.94 108 MET A O 1
ATOM 902 N N . LYS A 1 109 ? 9.436 2.069 -17.236 1.00 88.12 109 LYS A N 1
ATOM 903 C CA . LYS A 1 109 ? 8.210 2.766 -16.808 1.00 88.12 109 LYS A CA 1
ATOM 904 C C . LYS A 1 109 ? 7.290 1.832 -16.019 1.00 88.12 109 LYS A C 1
ATOM 906 O O . LYS A 1 109 ? 6.850 2.192 -14.931 1.00 88.12 109 LYS A O 1
ATOM 911 N N . ALA A 1 110 ? 7.075 0.611 -16.510 1.00 86.94 110 ALA A N 1
ATOM 912 C CA . ALA A 1 110 ? 6.294 -0.411 -15.814 1.00 86.94 110 ALA A CA 1
ATOM 913 C C . ALA A 1 110 ? 6.870 -0.762 -14.444 1.00 86.94 110 ALA A C 1
ATOM 915 O O . ALA A 1 110 ? 6.127 -0.786 -13.462 1.00 86.94 110 ALA A O 1
ATOM 916 N N . LEU A 1 111 ? 8.190 -0.938 -14.347 1.00 82.69 111 LEU A N 1
ATOM 917 C CA . LEU A 1 111 ? 8.842 -1.155 -13.061 1.00 82.69 111 LEU A CA 1
ATOM 918 C C . LEU A 1 111 ? 8.563 0.000 -12.098 1.00 82.69 111 LEU A C 1
ATOM 920 O O . LEU A 1 111 ? 8.171 -0.232 -10.958 1.00 82.69 111 LEU A O 1
ATOM 924 N N . LEU A 1 112 ? 8.767 1.237 -12.554 1.00 86.88 112 LEU A N 1
ATOM 925 C CA . LEU A 1 112 ? 8.627 2.424 -11.721 1.00 86.88 112 LEU A CA 1
ATOM 926 C C . LEU A 1 112 ? 7.193 2.589 -11.203 1.00 86.88 112 LEU A C 1
ATOM 928 O O . LEU A 1 112 ? 6.999 2.813 -10.006 1.00 86.88 112 LEU A O 1
ATOM 932 N N . VAL A 1 113 ? 6.191 2.434 -12.072 1.00 90.94 113 VAL A N 1
ATOM 933 C CA . VAL A 1 113 ? 4.778 2.583 -11.695 1.00 90.94 113 VAL A CA 1
ATOM 934 C C . VAL A 1 113 ? 4.336 1.457 -10.764 1.00 90.94 113 VAL A C 1
ATOM 936 O O . VAL A 1 113 ? 3.767 1.732 -9.705 1.00 90.94 113 VAL A O 1
ATOM 939 N N . GLY A 1 114 ? 4.641 0.200 -11.099 1.00 87.25 114 GLY A N 1
ATOM 940 C CA . GLY A 1 114 ? 4.278 -0.946 -10.263 1.00 87.25 114 GLY A CA 1
ATOM 941 C C . GLY A 1 114 ? 4.938 -0.889 -8.884 1.00 87.25 114 GLY A C 1
ATOM 942 O O . GLY A 1 114 ? 4.273 -1.064 -7.863 1.00 87.25 114 GLY A O 1
ATOM 943 N N . TYR A 1 115 ? 6.225 -0.543 -8.834 1.00 84.75 115 TYR A N 1
ATOM 944 C CA . TYR A 1 115 ? 6.963 -0.445 -7.579 1.00 84.75 115 TYR A CA 1
ATOM 945 C C . TYR A 1 115 ? 6.501 0.722 -6.697 1.00 84.75 115 TYR A C 1
ATOM 947 O O . TYR A 1 115 ? 6.298 0.546 -5.495 1.00 84.75 115 TYR A O 1
ATOM 955 N N . THR A 1 116 ? 6.262 1.900 -7.283 1.00 89.44 116 THR A N 1
ATOM 956 C CA . THR A 1 116 ? 5.735 3.052 -6.529 1.00 89.44 116 THR A CA 1
ATOM 957 C C . THR A 1 116 ? 4.336 2.763 -5.979 1.00 89.44 116 THR A C 1
ATOM 959 O O . THR A 1 116 ? 4.020 3.143 -4.849 1.00 89.44 116 THR A O 1
ATOM 962 N N . SER A 1 117 ? 3.511 2.036 -6.739 1.00 91.19 117 SER A N 1
ATOM 963 C CA . SER A 1 117 ? 2.180 1.599 -6.302 1.00 91.19 117 SER A CA 1
ATOM 964 C C . SER A 1 117 ? 2.263 0.631 -5.122 1.00 91.19 117 SER A C 1
ATOM 966 O O . SER A 1 117 ? 1.558 0.819 -4.132 1.00 91.19 117 SER A O 1
ATOM 968 N N . ALA A 1 118 ? 3.184 -0.338 -5.170 1.00 86.94 118 ALA A N 1
ATOM 969 C CA . ALA A 1 118 ? 3.438 -1.253 -4.060 1.00 86.94 118 ALA A CA 1
ATOM 970 C C . ALA A 1 118 ? 3.830 -0.490 -2.786 1.00 86.94 118 ALA A C 1
ATOM 972 O O . ALA A 1 118 ? 3.170 -0.624 -1.758 1.00 86.94 118 ALA A O 1
ATOM 973 N N . LEU A 1 119 ? 4.837 0.385 -2.858 1.00 87.38 119 LEU A N 1
ATOM 974 C CA . LEU A 1 119 ? 5.267 1.181 -1.702 1.00 87.38 119 LEU A CA 1
ATOM 975 C C . LEU A 1 119 ? 4.156 2.092 -1.163 1.00 87.38 119 LEU A C 1
ATOM 977 O O . LEU A 1 119 ? 4.031 2.260 0.050 1.00 87.38 119 LEU A O 1
ATOM 981 N N . THR A 1 120 ? 3.327 2.648 -2.048 1.00 91.88 120 THR A N 1
ATOM 982 C CA . THR A 1 120 ? 2.154 3.443 -1.663 1.00 91.88 120 THR A CA 1
ATOM 983 C C . THR A 1 120 ? 1.152 2.602 -0.874 1.00 91.88 120 THR A C 1
ATOM 985 O O . THR A 1 120 ? 0.702 3.026 0.193 1.00 91.88 120 THR A O 1
ATOM 988 N N . LEU A 1 121 ? 0.830 1.396 -1.351 1.00 91.81 121 LEU A N 1
ATOM 989 C CA . LEU A 1 121 ? -0.078 0.496 -0.646 1.00 91.81 121 LEU A CA 1
ATOM 990 C C . LEU A 1 121 ? 0.475 0.100 0.728 1.00 91.81 121 LEU A C 1
ATOM 992 O O . LEU A 1 121 ? -0.264 0.116 1.715 1.00 91.81 121 LEU A O 1
ATOM 996 N N . TYR A 1 122 ? 1.774 -0.198 0.810 1.00 87.38 122 TYR A N 1
ATOM 997 C CA . TYR A 1 122 ? 2.446 -0.490 2.076 1.00 87.38 122 TYR A CA 1
ATOM 998 C C . TYR A 1 122 ? 2.392 0.686 3.047 1.00 87.38 122 TYR A C 1
ATOM 1000 O O . TYR A 1 122 ? 2.037 0.483 4.207 1.00 87.38 122 TYR A O 1
ATOM 1008 N N . LYS A 1 123 ? 2.687 1.911 2.588 1.00 91.75 123 LYS A N 1
ATOM 1009 C CA . LYS A 1 123 ? 2.601 3.129 3.409 1.00 91.75 123 LYS A CA 1
ATOM 1010 C C . LYS A 1 123 ? 1.226 3.242 4.060 1.00 91.75 123 LYS A C 1
ATOM 1012 O O . LYS A 1 123 ? 1.137 3.352 5.278 1.00 91.75 123 LYS A O 1
ATOM 1017 N N . TYR A 1 124 ? 0.156 3.215 3.271 1.00 94.56 124 TYR A N 1
ATOM 1018 C CA . TYR A 1 124 ? -1.181 3.451 3.814 1.00 94.56 124 TYR A CA 1
ATOM 1019 C C . TYR A 1 124 ? -1.693 2.287 4.650 1.00 94.56 124 TYR A C 1
ATOM 1021 O O . TYR A 1 124 ? -2.239 2.502 5.727 1.00 94.56 124 TYR A O 1
ATOM 1029 N N . SER A 1 125 ? -1.413 1.052 4.245 1.00 93.25 125 SER A N 1
ATOM 1030 C CA . SER A 1 125 ? -1.692 -0.111 5.091 1.00 93.25 125 SER A CA 1
ATOM 1031 C C . SER A 1 125 ? -0.965 -0.001 6.438 1.00 93.25 125 SER A C 1
ATOM 1033 O O . SER A 1 125 ? -1.574 -0.217 7.480 1.00 93.25 125 SER A O 1
ATOM 1035 N N . GLY A 1 126 ? 0.305 0.415 6.438 1.00 91.56 126 GLY A N 1
ATOM 1036 C CA . GLY A 1 126 ? 1.071 0.647 7.659 1.00 91.56 126 GLY A CA 1
ATOM 1037 C C . GLY A 1 126 ? 0.468 1.746 8.534 1.00 91.56 126 GLY A C 1
ATOM 1038 O O . GLY A 1 126 ? 0.310 1.536 9.730 1.00 91.56 126 GLY A O 1
ATOM 1039 N N . ILE A 1 127 ? 0.050 2.872 7.944 1.00 94.06 127 ILE A N 1
ATOM 1040 C CA . ILE A 1 127 ? -0.630 3.965 8.662 1.00 94.06 127 ILE A CA 1
ATOM 1041 C C . ILE A 1 127 ? -1.949 3.491 9.290 1.00 94.06 127 ILE A C 1
ATOM 1043 O O . ILE A 1 127 ? -2.257 3.886 10.416 1.00 94.06 127 ILE A O 1
ATOM 1047 N N . LEU A 1 128 ? -2.727 2.647 8.596 1.00 94.38 128 LEU A N 1
ATOM 1048 C CA . LEU A 1 128 ? -3.946 2.055 9.158 1.00 94.38 128 LEU A CA 1
ATOM 1049 C C . LEU A 1 128 ? -3.634 1.260 10.423 1.00 94.38 128 LEU A C 1
ATOM 1051 O O . LEU A 1 128 ? -4.320 1.433 11.428 1.00 94.38 128 LEU A O 1
ATOM 1055 N N . ILE A 1 129 ? -2.611 0.406 10.384 1.00 92.56 129 ILE A N 1
ATOM 1056 C CA . ILE A 1 129 ? -2.244 -0.409 11.541 1.00 92.56 129 ILE A CA 1
ATOM 1057 C C . ILE A 1 129 ? -1.703 0.471 12.670 1.00 92.56 129 ILE A C 1
ATOM 1059 O O . ILE A 1 129 ? -2.248 0.432 13.770 1.00 92.56 129 ILE A O 1
ATOM 1063 N N . THR A 1 130 ? -0.692 1.308 12.419 1.00 92.44 130 THR A N 1
ATOM 1064 C CA . THR A 1 130 ? -0.019 2.071 13.487 1.00 92.44 130 THR A CA 1
ATOM 1065 C C . THR A 1 130 ? -0.941 3.059 14.194 1.00 92.44 130 THR A C 1
ATOM 1067 O O . THR A 1 130 ? -0.864 3.217 15.411 1.00 92.44 130 THR A O 1
ATOM 1070 N N . LYS A 1 131 ? -1.893 3.675 13.480 1.00 91.62 131 LYS A N 1
ATOM 1071 C CA . LYS A 1 131 ? -2.871 4.580 14.106 1.00 91.62 131 LYS A CA 1
ATOM 1072 C C . LYS A 1 131 ? -3.818 3.881 15.083 1.00 91.62 131 LYS A C 1
ATOM 1074 O O . LYS A 1 131 ? -4.309 4.545 16.003 1.00 91.62 131 LYS A O 1
ATOM 1079 N N . ASN A 1 132 ? -4.079 2.588 14.893 1.00 91.00 132 ASN A N 1
ATOM 1080 C CA . ASN A 1 132 ? -5.138 1.863 15.600 1.00 91.00 132 ASN A CA 1
ATOM 1081 C C . ASN A 1 132 ? -4.623 0.748 16.520 1.00 91.00 132 ASN A C 1
ATOM 1083 O O . ASN A 1 132 ? -5.342 0.356 17.426 1.00 91.00 132 ASN A O 1
ATOM 1087 N N . MET A 1 133 ? -3.387 0.272 16.344 1.00 89.06 133 MET A N 1
ATOM 1088 C CA . MET A 1 133 ? -2.858 -0.892 17.067 1.00 89.06 133 MET A CA 1
ATOM 1089 C C . MET A 1 133 ? -2.806 -0.740 18.594 1.00 89.06 133 MET A C 1
ATOM 1091 O O . MET A 1 133 ? -2.898 -1.730 19.299 1.00 89.06 133 MET A O 1
ATOM 1095 N N . GLY A 1 134 ? -2.711 0.486 19.111 1.00 88.00 134 GLY A N 1
ATOM 1096 C CA . GLY A 1 134 ? -2.713 0.744 20.555 1.00 88.00 134 GLY A CA 1
ATOM 1097 C C . GLY A 1 134 ? -4.098 0.890 21.195 1.00 88.00 134 GLY A C 1
ATOM 1098 O O . GLY A 1 134 ? -4.172 1.414 22.302 1.00 88.00 134 GLY A O 1
ATOM 1099 N N . ASP A 1 135 ? -5.182 0.544 20.498 1.00 89.81 135 ASP A N 1
ATOM 1100 C CA . ASP A 1 135 ? -6.559 0.706 20.981 1.00 89.81 135 ASP A CA 1
ATOM 1101 C C . ASP A 1 135 ? -7.395 -0.545 20.664 1.00 89.81 135 ASP A C 1
ATOM 1103 O O . ASP A 1 135 ? -7.963 -0.675 19.577 1.00 89.81 135 ASP A O 1
ATOM 1107 N N . ASP A 1 136 ? -7.470 -1.466 21.629 1.00 89.75 136 ASP A N 1
ATOM 1108 C CA . ASP A 1 136 ? -8.142 -2.763 21.477 1.00 89.75 136 ASP A CA 1
ATOM 1109 C C . ASP A 1 136 ? -9.616 -2.629 21.076 1.00 89.75 136 ASP A C 1
ATOM 1111 O O . ASP A 1 136 ? -10.101 -3.390 20.241 1.00 89.75 136 ASP A O 1
ATOM 1115 N N . GLN A 1 137 ? -10.329 -1.620 21.590 1.00 90.62 137 GLN A N 1
ATOM 1116 C CA . GLN A 1 137 ? -11.733 -1.406 21.229 1.00 90.62 137 GLN A CA 1
ATOM 1117 C C . GLN A 1 137 ? -11.881 -1.001 19.760 1.00 90.62 137 GLN A C 1
ATOM 1119 O O . GLN A 1 137 ? -12.799 -1.457 19.075 1.00 90.62 137 GLN A O 1
ATOM 1124 N N . VAL A 1 138 ? -10.987 -0.144 19.256 1.00 91.44 138 VAL A N 1
ATOM 1125 C CA . VAL A 1 138 ? -10.961 0.214 17.831 1.00 91.44 138 VAL A CA 1
ATOM 1126 C C . VAL A 1 138 ? -10.599 -1.002 16.982 1.00 91.44 138 VAL A C 1
ATOM 1128 O O . VAL A 1 138 ? -11.213 -1.208 15.938 1.00 91.44 138 VAL A O 1
ATOM 1131 N N . ILE A 1 139 ? -9.638 -1.819 17.418 1.00 92.69 139 ILE A N 1
ATOM 1132 C CA . ILE A 1 139 ? -9.251 -3.048 16.713 1.00 92.69 139 ILE A CA 1
ATOM 1133 C C . ILE A 1 139 ? -10.429 -4.014 16.627 1.00 92.69 139 ILE A C 1
ATOM 1135 O O . ILE A 1 139 ? -10.704 -4.532 15.543 1.00 92.69 139 ILE A O 1
ATOM 1139 N N . ASP A 1 140 ? -11.133 -4.250 17.731 1.00 93.88 140 ASP A N 1
ATOM 1140 C CA . ASP A 1 140 ? -12.317 -5.105 17.753 1.00 93.88 140 ASP A CA 1
ATOM 1141 C C . ASP A 1 140 ? -13.372 -4.570 16.788 1.00 93.88 140 ASP A C 1
ATOM 1143 O O . ASP A 1 140 ? -13.867 -5.315 15.938 1.00 93.88 140 ASP A O 1
ATOM 1147 N N . LYS A 1 141 ? -13.620 -3.255 16.825 1.00 94.31 141 LYS A N 1
ATOM 1148 C CA . LYS A 1 141 ? -14.581 -2.604 15.936 1.00 94.31 141 LYS A CA 1
ATOM 1149 C C . LYS A 1 141 ? -14.198 -2.733 14.461 1.00 94.31 141 LYS A C 1
ATOM 1151 O O . LYS A 1 141 ? -15.040 -3.057 13.626 1.00 94.31 141 LYS A O 1
ATOM 1156 N N . LEU A 1 142 ? -12.929 -2.529 14.117 1.00 94.75 142 LEU A N 1
ATOM 1157 C CA . LEU A 1 142 ? -12.411 -2.679 12.751 1.00 94.75 142 LEU A CA 1
ATOM 1158 C C . LEU A 1 142 ? -12.389 -4.139 12.264 1.00 94.75 142 LEU A C 1
ATOM 1160 O O . LEU A 1 142 ? -12.227 -4.383 11.070 1.00 94.75 142 LEU A O 1
ATOM 1164 N N . ASN A 1 143 ? -12.537 -5.112 13.165 1.00 96.44 143 ASN A N 1
ATOM 1165 C CA . ASN A 1 143 ? -12.614 -6.531 12.829 1.00 96.44 143 ASN A CA 1
ATOM 1166 C C . ASN A 1 143 ? -14.041 -7.093 12.868 1.00 96.44 143 ASN A C 1
ATOM 1168 O O . ASN A 1 143 ? -14.208 -8.287 12.613 1.00 96.44 143 ASN A O 1
ATOM 1172 N N . GLU A 1 144 ? -15.064 -6.285 13.153 1.00 95.88 144 GLU A N 1
ATOM 1173 C CA . GLU A 1 144 ? -16.461 -6.693 13.001 1.00 95.88 144 GLU A CA 1
ATOM 1174 C C . GLU A 1 144 ? -16.805 -7.014 11.535 1.00 95.88 144 GLU A C 1
ATOM 1176 O O . GLU A 1 144 ? -16.128 -6.590 10.600 1.00 95.88 144 GLU A O 1
ATOM 1181 N N . ALA A 1 145 ? -17.872 -7.792 11.334 1.00 96.12 145 ALA A N 1
ATOM 1182 C CA . ALA A 1 145 ? -18.454 -7.967 10.007 1.00 96.12 145 ALA A CA 1
ATOM 1183 C C . ALA A 1 145 ? -19.462 -6.845 9.746 1.00 96.12 145 ALA A C 1
ATOM 1185 O O . ALA A 1 145 ? -20.348 -6.617 10.572 1.00 96.12 145 ALA A O 1
ATOM 1186 N N . TYR A 1 146 ? -19.383 -6.221 8.572 1.00 93.44 146 TYR A N 1
ATOM 1187 C CA . TYR A 1 146 ? -20.312 -5.177 8.148 1.00 93.44 146 TYR A CA 1
ATOM 1188 C C . TYR A 1 146 ? -21.045 -5.608 6.880 1.00 93.44 146 TYR A C 1
ATOM 1190 O O . TYR A 1 146 ? -20.594 -5.371 5.761 1.00 93.44 146 TYR A O 1
ATOM 1198 N N . PHE A 1 147 ? -22.204 -6.244 7.058 1.00 89.88 147 PHE A N 1
ATOM 1199 C CA . PHE A 1 147 ? -22.983 -6.833 5.962 1.00 89.88 147 PHE A CA 1
ATOM 1200 C C . PHE A 1 147 ? -23.408 -5.823 4.888 1.00 89.88 147 PHE A C 1
ATOM 1202 O O . PHE A 1 147 ? -23.475 -6.173 3.716 1.00 89.88 147 PHE A O 1
ATOM 1209 N N . ARG A 1 148 ? -23.699 -4.572 5.270 1.00 89.44 148 ARG A N 1
ATOM 1210 C CA . ARG A 1 148 ? -24.132 -3.523 4.327 1.00 89.44 148 ARG A CA 1
ATOM 1211 C C . ARG A 1 148 ? -23.026 -3.109 3.361 1.00 89.44 148 ARG A C 1
ATOM 1213 O O . ARG A 1 148 ? -23.321 -2.764 2.223 1.00 89.44 148 ARG A O 1
ATOM 1220 N N . SER A 1 149 ? -21.786 -3.157 3.834 1.00 90.06 149 SER A N 1
ATOM 1221 C CA . SER A 1 149 ? -20.594 -2.746 3.094 1.00 90.06 149 SER A CA 1
ATOM 1222 C C . SER A 1 149 ? -19.784 -3.939 2.572 1.00 90.06 149 SER A C 1
ATOM 1224 O O . SER A 1 149 ? -18.687 -3.742 2.059 1.00 90.06 149 SER A O 1
ATOM 1226 N N . ASP A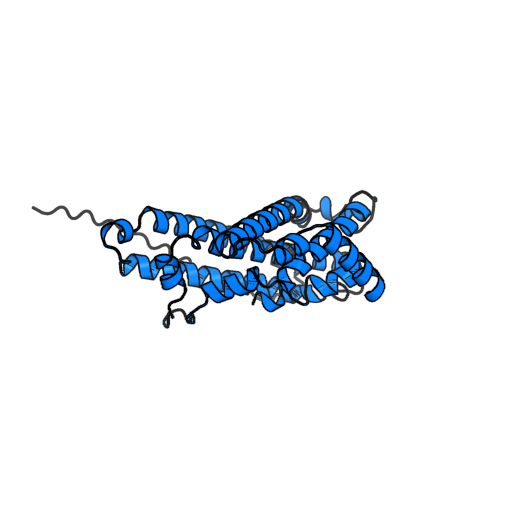 1 150 ? -20.314 -5.162 2.714 1.00 93.31 150 ASP A N 1
ATOM 1227 C CA . ASP A 1 150 ? -19.663 -6.429 2.347 1.00 93.31 150 ASP A CA 1
ATOM 1228 C C . ASP A 1 150 ? -18.254 -6.597 2.955 1.00 93.31 150 ASP A C 1
ATOM 1230 O O . ASP A 1 150 ? -17.325 -7.116 2.338 1.00 93.31 150 ASP A O 1
ATOM 1234 N N . ILE A 1 151 ? -18.073 -6.123 4.194 1.00 94.69 151 ILE A N 1
ATOM 1235 C CA . ILE A 1 151 ? -16.804 -6.254 4.918 1.00 94.69 151 ILE A CA 1
ATOM 1236 C C . ILE A 1 151 ? -16.858 -7.507 5.780 1.00 94.69 151 ILE A C 1
ATOM 1238 O O . ILE A 1 151 ? -17.720 -7.658 6.653 1.00 94.69 151 ILE A O 1
ATOM 1242 N N . SER A 1 152 ? -15.902 -8.398 5.546 1.00 94.75 152 SER A N 1
ATOM 1243 C CA . SER A 1 152 ? -15.765 -9.637 6.301 1.00 94.75 152 SER A CA 1
ATOM 1244 C C . SER A 1 152 ? -15.179 -9.392 7.691 1.00 94.75 152 SER A C 1
ATOM 1246 O O . SER A 1 152 ? -14.347 -8.511 7.902 1.00 94.75 152 SER A O 1
ATOM 1248 N N . ARG A 1 153 ? -15.575 -10.229 8.655 1.00 96.25 153 ARG A N 1
ATOM 1249 C CA . ARG A 1 153 ? -14.952 -10.242 9.984 1.00 96.25 153 ARG A CA 1
ATOM 1250 C C . ARG A 1 153 ? -13.444 -10.459 9.840 1.00 96.25 153 ARG A C 1
ATOM 1252 O O . ARG A 1 153 ? -13.025 -11.399 9.172 1.00 96.25 153 ARG A O 1
ATOM 1259 N N . GLY A 1 154 ? -12.646 -9.654 10.536 1.00 94.06 154 GLY A N 1
ATOM 1260 C CA . GLY A 1 154 ? -11.191 -9.806 10.560 1.00 94.06 154 GLY A CA 1
ATOM 1261 C C . GLY A 1 154 ? -10.421 -9.027 9.487 1.00 94.06 154 GLY A C 1
ATOM 1262 O O . GLY A 1 154 ? -9.208 -9.207 9.406 1.00 94.06 154 GLY A O 1
ATOM 1263 N N . SER A 1 155 ? -11.062 -8.163 8.688 1.00 92.38 155 SER A N 1
ATOM 1264 C CA . SER A 1 155 ? -10.378 -7.431 7.605 1.00 92.38 155 SER A CA 1
ATOM 1265 C C . SER A 1 155 ? -9.187 -6.586 8.076 1.00 92.38 155 SER A C 1
ATOM 1267 O O . SER A 1 155 ? -8.157 -6.552 7.408 1.00 92.38 155 SER A O 1
ATOM 1269 N N . PHE A 1 156 ? -9.260 -5.935 9.241 1.00 92.75 156 PHE A N 1
ATOM 1270 C CA . PHE A 1 156 ? -8.105 -5.206 9.784 1.00 92.75 156 PHE A CA 1
ATOM 1271 C C . PHE A 1 156 ? -6.950 -6.146 10.152 1.00 92.75 156 PHE A C 1
ATOM 1273 O O . PHE A 1 156 ? -5.785 -5.862 9.868 1.00 92.75 156 PHE A O 1
ATOM 1280 N N . ARG A 1 157 ? -7.267 -7.295 10.753 1.00 90.31 157 ARG A N 1
ATOM 1281 C CA . ARG A 1 157 ? -6.280 -8.321 11.094 1.00 90.31 157 ARG A CA 1
ATOM 1282 C C . ARG A 1 157 ? -5.626 -8.924 9.849 1.00 90.31 157 ARG A C 1
ATOM 1284 O O . ARG A 1 157 ? -4.433 -9.205 9.873 1.00 90.31 157 ARG A O 1
ATOM 1291 N N . GLU A 1 158 ? -6.372 -9.095 8.765 1.00 89.94 158 GLU A N 1
ATOM 1292 C CA . GLU A 1 158 ? -5.837 -9.557 7.482 1.00 89.94 158 GLU A CA 1
ATOM 1293 C C . GLU A 1 158 ? -4.792 -8.581 6.922 1.00 89.94 158 GLU A C 1
ATOM 1295 O O . GLU A 1 158 ? -3.682 -8.993 6.578 1.00 89.94 158 GLU A O 1
ATOM 1300 N N . VAL A 1 159 ? -5.080 -7.274 6.953 1.00 89.81 159 VAL A N 1
ATOM 1301 C CA . VAL A 1 159 ? -4.109 -6.229 6.583 1.00 89.81 159 VAL A CA 1
ATOM 1302 C C . VAL A 1 159 ? -2.856 -6.309 7.458 1.00 89.81 159 VAL A C 1
ATOM 1304 O O . VAL A 1 159 ? -1.739 -6.246 6.944 1.00 89.81 159 VAL A O 1
ATOM 1307 N N . TYR A 1 160 ? -3.021 -6.487 8.770 1.00 85.88 160 TYR A N 1
ATOM 1308 C CA . TYR A 1 160 ? -1.899 -6.661 9.691 1.00 85.88 160 TYR A CA 1
ATOM 1309 C C . TYR A 1 160 ? -1.044 -7.891 9.347 1.00 85.88 160 TYR A C 1
ATOM 1311 O O . TYR A 1 160 ? 0.181 -7.786 9.255 1.00 85.88 160 TYR A O 1
ATOM 1319 N N . HIS A 1 161 ? -1.666 -9.052 9.129 1.00 83.00 161 HIS A N 1
ATOM 1320 C CA . HIS A 1 161 ? -0.952 -10.282 8.778 1.00 83.00 161 HIS A CA 1
ATOM 1321 C C . HIS A 1 161 ? -0.211 -10.153 7.454 1.00 83.00 161 HIS A C 1
ATOM 1323 O O . HIS A 1 161 ? 0.926 -10.598 7.333 1.00 83.00 161 HIS A O 1
ATOM 1329 N N . SER A 1 162 ? -0.823 -9.484 6.485 1.00 79.88 162 SER A N 1
ATOM 1330 C CA . SER A 1 162 ? -0.195 -9.185 5.210 1.00 79.88 162 SER A CA 1
ATOM 1331 C C . SER A 1 162 ? 1.072 -8.324 5.366 1.00 79.88 162 SER A C 1
ATOM 1333 O O . SER A 1 162 ? 2.097 -8.610 4.743 1.00 79.88 162 SER A O 1
ATOM 1335 N N . LEU A 1 163 ? 1.044 -7.313 6.240 1.00 76.62 163 LEU A N 1
ATOM 1336 C CA . LEU A 1 163 ? 2.200 -6.448 6.506 1.00 76.62 163 LEU A CA 1
ATOM 1337 C C . LEU A 1 163 ? 3.291 -7.111 7.347 1.00 76.62 163 LEU A C 1
ATOM 1339 O O . LEU A 1 163 ? 4.452 -6.729 7.243 1.00 76.62 163 LEU A O 1
ATOM 1343 N N . THR A 1 164 ? 2.927 -8.068 8.197 1.00 72.38 164 THR A N 1
ATOM 1344 C CA . THR A 1 164 ? 3.855 -8.734 9.127 1.00 72.38 164 THR A CA 1
ATOM 1345 C C . THR A 1 164 ? 4.307 -10.112 8.661 1.00 72.38 164 THR A C 1
ATOM 1347 O O . THR A 1 164 ? 5.117 -10.754 9.332 1.00 72.38 164 THR A O 1
ATOM 1350 N N . ASN A 1 165 ? 3.846 -10.563 7.492 1.00 73.38 165 ASN A N 1
ATOM 1351 C CA . ASN A 1 165 ? 4.350 -11.773 6.865 1.00 73.38 165 ASN A CA 1
ATOM 1352 C C . ASN A 1 165 ? 5.856 -11.619 6.577 1.00 73.38 165 ASN A C 1
ATOM 1354 O O . ASN A 1 165 ? 6.281 -10.743 5.825 1.00 73.38 165 ASN A O 1
ATOM 1358 N N . LEU A 1 166 ? 6.664 -12.494 7.182 1.00 64.12 166 LEU A N 1
ATOM 1359 C CA . LEU A 1 166 ? 8.126 -12.472 7.096 1.00 64.12 166 LEU A CA 1
ATOM 1360 C C . LEU A 1 166 ? 8.652 -12.537 5.658 1.00 64.12 166 LEU A C 1
ATOM 1362 O O . LEU A 1 166 ? 9.701 -11.960 5.376 1.00 64.12 166 LEU A O 1
ATOM 1366 N N . GLU A 1 167 ? 7.946 -13.226 4.762 1.00 64.19 167 GLU A N 1
ATOM 1367 C CA . GLU A 1 167 ? 8.310 -13.311 3.347 1.00 64.19 167 GLU A CA 1
ATOM 1368 C C . GLU A 1 167 ? 8.117 -11.952 2.669 1.00 64.19 167 GLU A C 1
ATOM 1370 O O . GLU A 1 167 ? 9.061 -11.424 2.088 1.00 64.19 167 GLU A O 1
ATOM 1375 N N . ASN A 1 168 ? 6.967 -11.306 2.878 1.00 65.00 168 ASN A N 1
ATOM 1376 C CA . ASN A 1 168 ? 6.688 -9.961 2.367 1.00 65.00 168 ASN A CA 1
ATOM 1377 C C . ASN A 1 168 ? 7.726 -8.929 2.849 1.00 65.00 168 ASN A C 1
ATOM 1379 O O . ASN A 1 168 ? 8.141 -8.047 2.094 1.00 65.00 168 ASN A O 1
ATOM 1383 N N . LEU A 1 169 ? 8.172 -9.046 4.104 1.00 65.38 169 LEU A N 1
ATOM 1384 C CA . LEU A 1 169 ? 9.164 -8.145 4.693 1.00 65.38 169 LEU A CA 1
ATOM 1385 C C . LEU A 1 169 ? 10.570 -8.326 4.108 1.00 65.38 169 LEU A C 1
ATOM 1387 O O . LEU A 1 169 ? 11.235 -7.335 3.803 1.00 65.38 169 LEU A O 1
ATOM 1391 N N . ASP A 1 170 ? 11.019 -9.575 3.956 1.00 64.00 170 ASP A N 1
ATOM 1392 C CA . ASP A 1 170 ? 12.305 -9.903 3.332 1.00 64.00 170 ASP A CA 1
ATOM 1393 C C . ASP A 1 170 ? 12.336 -9.442 1.868 1.00 64.00 170 ASP A C 1
ATOM 1395 O O . ASP A 1 170 ? 13.352 -8.950 1.371 1.00 64.00 170 ASP A O 1
ATOM 1399 N N . GLU A 1 171 ? 11.214 -9.587 1.172 1.00 63.88 171 GLU A N 1
ATOM 1400 C CA . GLU A 1 171 ? 11.101 -9.271 -0.241 1.00 63.88 171 GLU A CA 1
ATOM 1401 C C . GLU A 1 171 ? 11.135 -7.774 -0.523 1.00 63.88 171 GLU A C 1
ATOM 1403 O O . GLU A 1 171 ? 11.845 -7.338 -1.426 1.00 63.88 171 GLU A O 1
ATOM 1408 N N . LEU A 1 172 ? 10.492 -6.946 0.294 1.00 67.31 172 LEU A N 1
ATOM 1409 C CA . LEU A 1 172 ? 10.611 -5.499 0.136 1.00 67.31 172 LEU A CA 1
ATOM 1410 C C . LEU A 1 172 ? 12.025 -4.970 0.392 1.00 67.31 172 LEU A C 1
ATOM 1412 O O . LEU A 1 172 ? 12.468 -4.062 -0.312 1.00 67.31 172 LEU A O 1
ATOM 1416 N N . ASP A 1 173 ? 12.758 -5.538 1.352 1.00 69.75 173 ASP A N 1
ATOM 1417 C CA . ASP A 1 173 ? 14.152 -5.149 1.592 1.00 69.75 173 ASP A CA 1
ATOM 1418 C C . ASP A 1 173 ? 15.058 -5.574 0.427 1.00 69.75 173 ASP A C 1
ATOM 1420 O O . ASP A 1 173 ? 15.932 -4.817 -0.001 1.00 69.75 173 ASP A O 1
ATOM 1424 N N . ILE A 1 174 ? 14.811 -6.754 -0.148 1.00 67.19 174 ILE A N 1
ATOM 1425 C CA . ILE A 1 174 ? 15.490 -7.216 -1.363 1.00 67.19 174 ILE A CA 1
ATOM 1426 C C . ILE A 1 174 ? 15.130 -6.321 -2.557 1.00 67.19 174 ILE A C 1
ATOM 1428 O O . ILE A 1 174 ? 16.016 -5.944 -3.326 1.00 67.19 174 ILE A O 1
ATOM 1432 N N . ALA A 1 175 ? 13.857 -5.950 -2.709 1.00 68.69 175 ALA A N 1
ATOM 1433 C CA . ALA A 1 175 ? 13.384 -5.060 -3.759 1.00 68.69 175 ALA A CA 1
ATOM 1434 C C . ALA A 1 175 ? 14.000 -3.668 -3.644 1.00 68.69 175 ALA A C 1
ATOM 1436 O O . ALA A 1 175 ? 14.430 -3.106 -4.648 1.00 68.69 175 ALA A O 1
ATOM 1437 N N . ARG A 1 176 ? 14.112 -3.142 -2.422 1.00 75.50 176 ARG A N 1
ATOM 1438 C CA . ARG A 1 176 ? 14.822 -1.899 -2.135 1.00 75.50 176 ARG A CA 1
ATOM 1439 C C . ARG A 1 176 ? 16.278 -2.001 -2.546 1.00 75.50 176 ARG A C 1
ATOM 1441 O O . ARG A 1 176 ? 16.706 -1.185 -3.344 1.00 75.50 176 ARG A O 1
ATOM 1448 N N . GLU A 1 177 ? 17.024 -2.992 -2.067 1.00 72.69 177 GLU A N 1
ATOM 1449 C CA . GLU A 1 177 ? 18.446 -3.150 -2.411 1.00 72.69 177 GLU A CA 1
ATOM 1450 C C . GLU A 1 177 ? 18.658 -3.290 -3.927 1.00 72.69 177 GLU A C 1
ATOM 1452 O O . GLU A 1 177 ? 19.545 -2.663 -4.511 1.00 72.69 177 GLU A O 1
ATOM 1457 N N . LEU A 1 178 ? 17.805 -4.063 -4.600 1.00 68.12 178 LEU A N 1
ATOM 1458 C CA . LEU A 1 178 ? 17.848 -4.220 -6.050 1.00 68.12 178 LEU A CA 1
ATOM 1459 C C . LEU A 1 178 ? 17.508 -2.916 -6.773 1.00 68.12 178 LEU A C 1
ATOM 1461 O O . LEU A 1 178 ? 18.264 -2.518 -7.663 1.00 68.12 178 LEU A O 1
ATOM 1465 N N . PHE A 1 179 ? 16.435 -2.231 -6.372 1.00 73.56 179 PHE A N 1
ATOM 1466 C CA . PHE A 1 179 ? 16.051 -0.939 -6.928 1.00 73.56 179 PHE A CA 1
ATOM 1467 C C . PHE A 1 179 ? 17.154 0.087 -6.707 1.00 73.56 179 PHE A C 1
ATOM 1469 O O . PHE A 1 179 ? 17.607 0.678 -7.670 1.00 73.56 179 PHE A O 1
ATOM 1476 N N . THR A 1 180 ? 17.666 0.235 -5.488 1.00 73.56 180 THR A N 1
ATOM 1477 C CA . THR A 1 180 ? 18.786 1.111 -5.142 1.00 73.56 180 THR A CA 1
ATOM 1478 C C . THR A 1 180 ? 20.013 0.813 -6.006 1.00 73.56 180 THR A C 1
ATOM 1480 O O . THR A 1 180 ? 20.620 1.733 -6.546 1.00 73.56 180 THR A O 1
ATOM 1483 N N . SER A 1 181 ? 20.349 -0.460 -6.236 1.00 67.75 181 SER A N 1
ATOM 1484 C CA . SER A 1 181 ? 21.471 -0.824 -7.111 1.00 67.75 181 SER A CA 1
ATOM 1485 C C . SER A 1 181 ? 21.246 -0.447 -8.583 1.00 67.75 181 SER A C 1
ATOM 1487 O O . SER A 1 181 ? 22.181 -0.015 -9.257 1.00 67.75 181 SER A O 1
ATOM 1489 N N . ILE A 1 182 ? 20.017 -0.580 -9.091 1.00 67.75 182 ILE A N 1
ATOM 1490 C CA . ILE A 1 182 ? 19.622 -0.141 -10.439 1.00 67.75 182 ILE A CA 1
ATOM 1491 C C . ILE A 1 182 ? 19.624 1.388 -10.512 1.00 67.75 182 ILE A C 1
ATOM 1493 O O . ILE A 1 182 ? 20.119 1.974 -11.468 1.00 67.75 182 ILE A O 1
ATOM 1497 N N . PHE A 1 183 ? 19.117 2.025 -9.468 1.00 71.38 183 PHE A N 1
ATOM 1498 C CA . PHE A 1 183 ? 18.961 3.458 -9.345 1.00 71.38 183 PHE A CA 1
ATOM 1499 C C . PHE A 1 183 ? 20.313 4.157 -9.392 1.00 71.38 183 PHE A C 1
ATOM 1501 O O . PHE A 1 183 ? 20.549 4.951 -10.294 1.00 71.38 183 PHE A O 1
ATOM 1508 N N . TYR A 1 184 ? 21.241 3.780 -8.506 1.00 68.81 184 TYR A N 1
ATOM 1509 C CA . TYR A 1 184 ? 22.594 4.341 -8.472 1.00 68.81 184 TYR A CA 1
ATOM 1510 C C . TYR A 1 184 ? 23.389 4.079 -9.753 1.00 68.81 184 TYR A C 1
ATOM 1512 O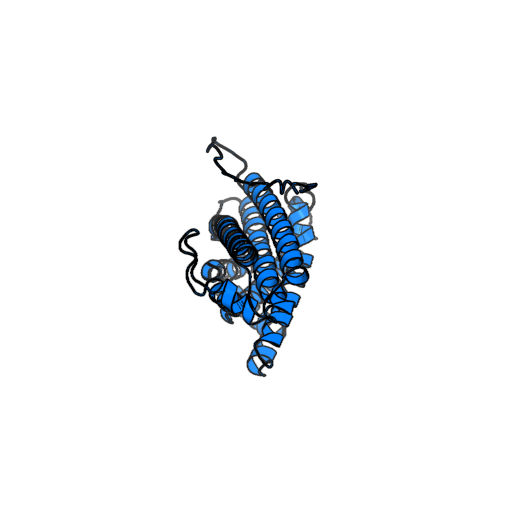 O . TYR A 1 184 ? 24.257 4.875 -10.091 1.00 68.81 184 TYR A O 1
ATOM 1520 N N . THR A 1 185 ? 23.123 2.983 -10.468 1.00 68.94 185 THR A N 1
ATOM 1521 C CA . THR A 1 185 ? 23.842 2.694 -11.718 1.00 68.94 185 THR A CA 1
ATOM 1522 C C . THR A 1 185 ? 23.286 3.473 -12.902 1.00 68.94 185 THR A C 1
ATOM 1524 O O . THR A 1 185 ? 24.066 3.932 -13.722 1.00 68.94 185 THR A O 1
ATOM 1527 N N . GLN A 1 186 ? 21.969 3.676 -12.981 1.00 74.31 186 GLN A N 1
ATOM 1528 C CA . GLN A 1 186 ? 21.360 4.305 -14.152 1.00 74.31 186 GLN A CA 1
ATOM 1529 C C . GLN A 1 186 ? 21.173 5.814 -14.009 1.00 74.31 186 GLN A C 1
ATOM 1531 O O . GLN A 1 186 ? 21.367 6.538 -14.975 1.00 74.31 186 GLN A O 1
ATOM 1536 N N . ILE A 1 187 ? 20.852 6.334 -12.825 1.00 74.62 187 ILE A N 1
ATOM 1537 C CA . ILE A 1 187 ? 20.518 7.759 -12.673 1.00 74.62 187 ILE A CA 1
ATOM 1538 C C . ILE A 1 187 ? 21.694 8.700 -12.985 1.00 74.62 187 ILE A C 1
ATOM 1540 O O . ILE A 1 187 ? 21.479 9.796 -13.499 1.00 74.62 187 ILE A O 1
ATOM 1544 N N . TYR A 1 188 ? 22.926 8.262 -12.707 1.00 73.88 188 TYR A N 1
ATOM 1545 C CA . TYR A 1 188 ? 24.152 9.041 -12.916 1.00 73.88 188 TYR A CA 1
ATOM 1546 C C . TYR A 1 188 ? 24.833 8.754 -14.257 1.00 73.88 188 TYR A C 1
ATOM 1548 O O . TYR A 1 188 ? 25.819 9.411 -14.584 1.00 73.88 188 TYR A O 1
ATOM 1556 N N . GLU A 1 189 ? 24.322 7.796 -15.031 1.00 79.12 189 GLU A N 1
ATOM 1557 C CA . GLU A 1 189 ? 24.830 7.467 -16.359 1.00 79.12 189 GLU A CA 1
ATOM 1558 C C . GLU A 1 189 ? 23.948 8.154 -17.421 1.00 79.12 189 GLU A C 1
ATOM 1560 O O . GLU A 1 189 ? 22.767 7.806 -17.563 1.00 79.12 189 GLU A O 1
ATOM 1565 N N . PRO A 1 190 ? 24.476 9.159 -18.151 1.00 78.62 190 PRO A N 1
ATOM 1566 C CA . PRO A 1 190 ? 23.705 9.892 -19.147 1.00 78.62 190 PRO A CA 1
ATOM 1567 C C . PRO A 1 190 ? 23.143 8.978 -20.239 1.00 78.62 190 PRO A C 1
ATOM 1569 O O . PRO A 1 190 ? 23.847 8.127 -20.776 1.00 78.62 190 PRO A O 1
ATOM 1572 N N . GLY A 1 191 ? 21.877 9.186 -20.602 1.00 75.25 191 GLY A N 1
ATOM 1573 C CA . GLY A 1 191 ? 21.23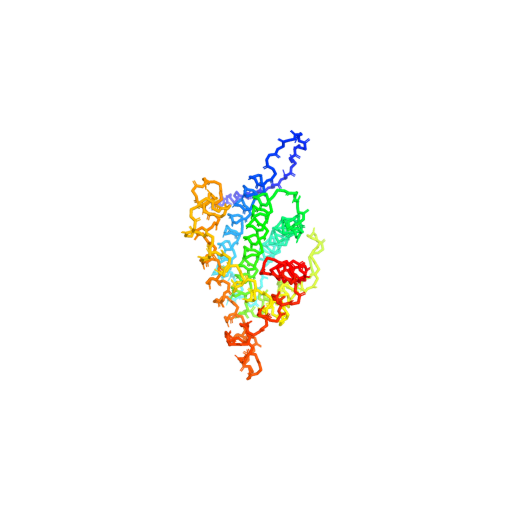2 8.465 -21.705 1.00 75.25 191 GLY A CA 1
ATOM 1574 C C . GLY A 1 191 ? 20.683 7.080 -21.348 1.00 75.25 191 GLY A C 1
ATOM 1575 O O . GLY A 1 191 ? 20.087 6.429 -22.208 1.00 75.25 191 GLY A O 1
ATOM 1576 N N . THR A 1 192 ? 20.809 6.629 -20.096 1.00 79.00 192 THR A N 1
ATOM 1577 C CA . THR A 1 192 ? 20.072 5.441 -19.641 1.00 79.00 192 THR A CA 1
ATOM 1578 C C . THR A 1 192 ? 18.568 5.732 -19.532 1.00 79.00 192 THR A C 1
ATOM 1580 O O . THR A 1 192 ? 18.171 6.879 -19.299 1.00 79.00 192 THR A O 1
ATOM 1583 N N . PRO A 1 193 ? 17.695 4.708 -19.631 1.00 78.19 193 PRO A N 1
ATOM 1584 C CA . PRO A 1 193 ? 16.251 4.904 -19.516 1.00 78.19 193 PRO A CA 1
ATOM 1585 C C . PRO A 1 193 ? 15.822 5.635 -18.235 1.00 78.19 193 PRO A C 1
ATOM 1587 O O . PRO A 1 193 ? 14.956 6.500 -18.293 1.00 78.19 193 PRO A O 1
ATOM 1590 N N . LEU A 1 194 ? 16.441 5.339 -17.087 1.00 77.56 194 LEU A N 1
ATOM 1591 C CA . LEU A 1 194 ? 16.093 5.989 -15.820 1.00 77.56 194 LEU A CA 1
ATOM 1592 C C . LEU A 1 194 ? 16.583 7.445 -15.743 1.00 77.56 194 LEU A C 1
ATOM 1594 O O . LEU A 1 194 ? 15.864 8.300 -15.229 1.00 77.56 194 LEU A O 1
ATOM 1598 N N . ASN A 1 195 ? 17.774 7.738 -16.280 1.00 82.25 195 ASN A N 1
ATOM 1599 C CA . ASN A 1 195 ? 18.305 9.101 -16.363 1.00 82.25 195 ASN A CA 1
ATOM 1600 C C . ASN A 1 195 ? 17.440 10.011 -17.252 1.00 82.25 195 ASN A C 1
ATOM 1602 O O . ASN A 1 195 ? 17.342 11.204 -16.992 1.00 82.25 195 ASN A O 1
ATOM 1606 N N . LEU A 1 196 ? 16.769 9.463 -18.266 1.00 81.88 196 LEU A N 1
ATOM 1607 C CA . LEU A 1 196 ? 15.816 10.229 -19.073 1.00 81.88 196 LEU A CA 1
ATOM 1608 C C . LEU A 1 196 ? 14.496 10.474 -18.326 1.00 81.88 196 LEU A C 1
ATOM 1610 O O . LEU A 1 196 ? 13.942 11.567 -18.394 1.00 81.88 196 LEU A O 1
ATOM 1614 N N . LEU A 1 197 ? 14.012 9.479 -17.575 1.00 86.31 197 LEU A N 1
ATOM 1615 C CA . LEU A 1 197 ? 12.736 9.563 -16.855 1.00 86.31 197 LEU A CA 1
ATOM 1616 C C . LEU A 1 197 ? 12.766 10.503 -15.644 1.00 86.31 197 LEU A C 1
ATOM 1618 O O . LEU A 1 197 ? 11.716 11.012 -15.266 1.00 86.31 197 LEU A O 1
ATOM 1622 N N . ILE A 1 198 ? 13.924 10.763 -15.027 1.00 83.44 198 ILE A N 1
ATOM 1623 C CA . ILE A 1 198 ? 13.979 11.685 -13.877 1.00 83.44 198 ILE A CA 1
ATOM 1624 C C . ILE A 1 198 ? 13.630 13.130 -14.253 1.00 83.44 198 ILE A C 1
ATOM 1626 O O . ILE A 1 198 ? 13.076 13.857 -13.432 1.00 83.44 198 ILE A O 1
ATOM 1630 N N . MET A 1 199 ? 13.932 13.537 -15.487 1.00 82.44 199 MET A N 1
ATOM 1631 C CA . MET A 1 199 ? 13.613 14.875 -15.995 1.00 82.44 199 MET A CA 1
ATOM 1632 C C . MET A 1 199 ? 12.197 14.955 -16.576 1.00 82.44 199 MET A C 1
ATOM 1634 O O . MET A 1 199 ? 11.734 16.040 -16.922 1.00 82.44 199 MET A O 1
ATOM 1638 N N . ASP A 1 200 ? 11.505 13.820 -16.692 1.00 89.38 200 ASP A N 1
ATOM 1639 C CA . ASP A 1 200 ? 10.139 13.771 -17.191 1.00 89.38 200 ASP A CA 1
ATOM 1640 C C . ASP A 1 200 ? 9.159 14.286 -16.116 1.00 89.38 200 ASP A C 1
ATOM 1642 O O . ASP A 1 200 ? 9.214 13.835 -14.969 1.00 89.38 200 ASP A O 1
ATOM 1646 N N . PRO A 1 201 ? 8.234 15.204 -16.447 1.00 88.81 201 PRO A N 1
ATOM 1647 C CA . PRO A 1 201 ? 7.311 15.787 -15.471 1.00 88.81 201 PRO A CA 1
ATOM 1648 C C . PRO A 1 201 ? 6.314 14.779 -14.876 1.00 88.81 201 PRO A C 1
ATOM 1650 O O . PRO A 1 201 ? 5.764 15.026 -13.805 1.00 88.81 201 PRO A O 1
ATOM 1653 N N . THR A 1 202 ? 6.081 13.649 -15.544 1.00 89.38 202 THR A N 1
ATOM 1654 C CA . THR A 1 202 ? 5.202 12.570 -15.083 1.00 89.38 202 THR A CA 1
ATOM 1655 C C . THR A 1 202 ? 5.948 11.606 -14.162 1.00 89.38 202 THR A C 1
ATOM 1657 O O . THR A 1 202 ? 5.436 11.240 -13.103 1.00 89.38 202 THR A O 1
ATOM 1660 N N . TYR A 1 203 ? 7.154 11.176 -14.546 1.00 89.06 203 TYR A N 1
ATOM 1661 C CA . TYR A 1 203 ? 7.892 10.120 -13.832 1.00 89.06 203 TYR A CA 1
ATOM 1662 C C . TYR A 1 203 ? 8.892 10.656 -12.804 1.00 89.06 203 TYR A C 1
ATOM 1664 O O . TYR A 1 203 ? 9.121 10.003 -11.783 1.00 89.06 203 TYR A O 1
ATOM 1672 N N . GLY A 1 204 ? 9.446 11.847 -13.029 1.00 87.38 204 GLY A N 1
ATOM 1673 C CA . GLY A 1 204 ? 10.359 12.529 -12.116 1.00 87.38 204 GLY A CA 1
ATOM 1674 C C . GLY A 1 204 ? 9.814 12.617 -10.687 1.00 87.38 204 GLY A C 1
ATOM 1675 O O . GLY A 1 204 ? 10.508 12.176 -9.770 1.00 87.38 204 GLY A O 1
ATOM 1676 N N . PRO A 1 205 ? 8.558 13.064 -10.468 1.00 88.75 205 PRO A N 1
ATOM 1677 C CA . PRO A 1 205 ? 7.951 13.091 -9.137 1.00 88.75 205 PRO A CA 1
ATOM 1678 C C . PRO A 1 205 ? 7.817 11.717 -8.467 1.00 88.75 205 PRO A C 1
ATOM 1680 O O . PRO A 1 205 ? 7.892 11.621 -7.245 1.00 88.75 205 PRO A O 1
ATOM 1683 N N . LEU A 1 206 ? 7.614 10.636 -9.232 1.00 87.00 206 LEU A N 1
ATOM 1684 C CA . LEU A 1 206 ? 7.594 9.286 -8.657 1.00 87.00 206 LEU A CA 1
ATOM 1685 C C . LEU A 1 206 ? 8.988 8.920 -8.160 1.00 87.00 206 LEU A C 1
ATOM 1687 O O . LEU A 1 206 ? 9.145 8.514 -7.013 1.00 87.00 206 LEU A O 1
ATOM 1691 N N . ILE A 1 207 ? 9.993 9.128 -9.013 1.00 85.25 207 ILE A N 1
ATOM 1692 C CA . ILE A 1 207 ? 11.398 8.836 -8.733 1.00 85.25 207 ILE A CA 1
ATOM 1693 C C . ILE A 1 207 ? 11.884 9.580 -7.486 1.00 85.25 207 ILE A C 1
ATOM 1695 O O . ILE A 1 207 ? 12.467 8.957 -6.599 1.00 85.25 207 ILE A O 1
ATOM 1699 N N . THR A 1 208 ? 11.627 10.884 -7.389 1.00 84.56 208 THR A N 1
ATOM 1700 C CA . THR A 1 208 ? 12.080 11.700 -6.253 1.00 84.56 208 THR A CA 1
ATOM 1701 C C . THR A 1 208 ? 11.412 11.303 -4.938 1.00 84.56 208 THR A C 1
ATOM 1703 O O . THR A 1 208 ? 12.024 11.425 -3.879 1.00 84.56 208 THR A O 1
ATOM 1706 N N . ASN A 1 209 ? 10.187 10.773 -4.985 1.00 85.88 209 ASN A N 1
ATOM 1707 C CA . ASN A 1 209 ? 9.443 10.366 -3.793 1.00 85.88 209 ASN A CA 1
ATOM 1708 C C . ASN A 1 209 ? 9.761 8.943 -3.305 1.00 85.88 209 ASN A C 1
ATOM 1710 O O . ASN A 1 209 ? 9.414 8.606 -2.170 1.00 85.88 209 ASN A O 1
ATOM 1714 N N . LEU A 1 210 ? 10.423 8.103 -4.110 1.00 84.50 210 LEU A N 1
ATOM 1715 C CA . LEU A 1 210 ? 10.694 6.706 -3.748 1.00 84.50 210 LEU A CA 1
ATOM 1716 C C . LEU A 1 210 ? 11.497 6.563 -2.455 1.00 84.50 210 LEU A C 1
ATOM 1718 O O . LEU A 1 210 ? 11.143 5.743 -1.612 1.00 84.50 210 LEU A O 1
ATOM 1722 N N . GLU A 1 211 ? 12.534 7.379 -2.263 1.00 82.44 211 GLU A N 1
ATOM 1723 C CA . GLU A 1 211 ? 13.362 7.311 -1.054 1.00 82.44 211 GLU A CA 1
ATOM 1724 C C . GLU A 1 211 ? 12.546 7.631 0.209 1.00 82.44 211 GLU A C 1
ATOM 1726 O O . GLU A 1 211 ? 12.638 6.926 1.217 1.00 82.44 211 GLU A O 1
ATOM 1731 N N . SER A 1 212 ? 11.674 8.640 0.130 1.00 86.69 212 SER A N 1
ATOM 1732 C CA . SER A 1 212 ? 10.755 8.994 1.216 1.00 86.69 212 SER A CA 1
ATOM 1733 C C . SER A 1 212 ? 9.753 7.873 1.510 1.00 86.69 212 SER A C 1
ATOM 1735 O O . SER A 1 212 ? 9.502 7.543 2.676 1.00 86.69 212 SER A O 1
ATOM 1737 N N . LEU A 1 213 ? 9.217 7.230 0.466 1.00 86.31 213 LEU A N 1
ATOM 1738 C CA . LEU A 1 213 ? 8.333 6.073 0.608 1.00 86.31 213 LEU A CA 1
ATOM 1739 C C . LEU A 1 213 ? 9.052 4.889 1.269 1.00 86.31 213 LEU A C 1
ATOM 1741 O O . LEU A 1 213 ? 8.495 4.280 2.183 1.00 86.31 213 LEU A O 1
ATOM 1745 N N . HIS A 1 214 ? 10.297 4.596 0.879 1.00 82.56 214 HIS A N 1
ATOM 1746 C CA . HIS A 1 214 ? 11.112 3.556 1.519 1.00 82.56 214 HIS A CA 1
ATOM 1747 C C . HIS A 1 214 ? 11.371 3.844 2.986 1.00 82.56 214 HIS A C 1
ATOM 1749 O O . HIS A 1 214 ? 11.206 2.954 3.820 1.00 82.56 214 HIS A O 1
ATOM 1755 N N . TYR A 1 215 ? 11.773 5.074 3.301 1.00 83.62 215 TYR A N 1
ATOM 1756 C CA . TYR A 1 215 ? 12.018 5.488 4.675 1.00 83.62 215 TYR A CA 1
ATOM 1757 C C . TYR A 1 215 ? 10.755 5.330 5.530 1.00 83.62 215 TYR A C 1
ATOM 1759 O O . TYR A 1 215 ? 10.792 4.724 6.602 1.00 83.62 215 TYR A O 1
ATOM 1767 N N . THR A 1 216 ? 9.618 5.807 5.016 1.00 87.06 216 THR A N 1
ATOM 1768 C CA . THR A 1 216 ? 8.319 5.709 5.690 1.00 87.06 216 THR A CA 1
ATOM 1769 C C . THR A 1 216 ? 7.925 4.255 5.931 1.00 87.06 216 THR A C 1
ATOM 1771 O O . THR A 1 216 ? 7.517 3.906 7.036 1.00 87.06 216 THR A O 1
ATOM 1774 N N . HIS A 1 217 ? 8.090 3.395 4.925 1.00 82.31 217 HIS A N 1
ATOM 1775 C CA . HIS A 1 217 ? 7.818 1.966 5.042 1.00 82.31 217 HIS A CA 1
ATOM 1776 C C . HIS A 1 217 ? 8.644 1.309 6.157 1.00 82.31 217 HIS A C 1
ATOM 1778 O O . HIS A 1 217 ? 8.073 0.637 7.014 1.00 82.31 217 HIS A O 1
ATOM 1784 N N . VAL A 1 218 ? 9.966 1.523 6.179 1.00 80.12 218 VAL A N 1
ATOM 1785 C CA . VAL A 1 218 ? 10.844 0.929 7.203 1.00 80.12 218 VAL A CA 1
ATOM 1786 C C . VAL A 1 218 ? 10.414 1.364 8.599 1.00 80.12 218 VAL A C 1
ATOM 1788 O O . VAL A 1 218 ? 10.279 0.518 9.479 1.00 80.12 218 VAL A O 1
ATOM 1791 N N . LYS A 1 219 ? 10.120 2.655 8.777 1.00 85.12 219 LYS A N 1
ATOM 1792 C CA . LYS A 1 219 ? 9.673 3.197 10.061 1.00 85.12 219 LYS A CA 1
ATOM 1793 C C . LYS A 1 219 ? 8.349 2.582 10.524 1.00 85.12 219 LYS A C 1
ATOM 1795 O O . LYS A 1 219 ? 8.257 2.135 11.662 1.00 85.12 219 LYS A O 1
ATOM 1800 N N . LEU A 1 220 ? 7.339 2.533 9.651 1.00 87.12 220 LEU A N 1
ATOM 1801 C CA . LEU A 1 220 ? 6.035 1.938 9.977 1.00 87.12 220 LEU A CA 1
ATOM 1802 C C . LEU A 1 220 ? 6.173 0.454 10.323 1.00 87.12 220 LEU A C 1
ATOM 1804 O O . LEU A 1 220 ? 5.563 -0.016 11.277 1.00 87.12 220 LEU A O 1
ATOM 1808 N N . ARG A 1 221 ? 7.004 -0.280 9.579 1.00 80.06 221 ARG A N 1
ATOM 1809 C CA . ARG A 1 221 ? 7.294 -1.686 9.860 1.00 80.06 221 ARG A CA 1
ATOM 1810 C C . ARG A 1 221 ? 7.910 -1.872 11.241 1.00 80.06 221 ARG A C 1
ATOM 1812 O O . ARG A 1 221 ? 7.448 -2.723 11.991 1.00 80.06 221 ARG A O 1
ATOM 1819 N N . GLU A 1 222 ? 8.953 -1.111 11.563 1.00 79.69 222 GLU A N 1
ATOM 1820 C CA . GLU A 1 222 ? 9.601 -1.175 12.877 1.00 79.69 222 GLU A CA 1
ATOM 1821 C C . GLU A 1 222 ? 8.597 -0.896 13.995 1.00 79.69 222 GLU A C 1
ATOM 1823 O O . GLU A 1 222 ? 8.545 -1.637 14.971 1.00 79.69 222 GLU A O 1
ATOM 1828 N N . GLU A 1 223 ? 7.747 0.116 13.824 1.00 86.31 223 GLU A N 1
ATOM 1829 C CA . GLU A 1 223 ? 6.709 0.468 14.792 1.00 86.31 223 GLU A CA 1
ATOM 1830 C C . GLU A 1 223 ? 5.711 -0.681 15.023 1.00 86.31 223 GLU A C 1
ATOM 1832 O O . GLU A 1 223 ? 5.465 -1.059 16.168 1.00 86.31 223 GLU A O 1
ATOM 1837 N N . ILE A 1 224 ? 5.193 -1.284 13.945 1.00 82.62 224 ILE A N 1
ATOM 1838 C CA . ILE A 1 224 ? 4.252 -2.415 14.008 1.00 82.62 224 ILE A CA 1
ATOM 1839 C C . ILE A 1 224 ? 4.898 -3.624 14.687 1.00 82.62 224 ILE A C 1
ATOM 1841 O O . ILE A 1 224 ? 4.304 -4.227 15.582 1.00 82.62 224 ILE A O 1
ATOM 1845 N N . LEU A 1 225 ? 6.116 -3.986 14.274 1.00 77.62 225 LEU A N 1
ATOM 1846 C CA . LEU A 1 225 ? 6.813 -5.145 14.824 1.00 77.62 225 LEU A CA 1
ATOM 1847 C C . LEU A 1 225 ? 7.134 -4.946 16.306 1.00 77.62 225 LEU A C 1
ATOM 1849 O O . LEU A 1 225 ? 6.921 -5.871 17.076 1.00 77.62 225 LEU A O 1
ATOM 1853 N N . ASN A 1 226 ? 7.561 -3.749 16.716 1.00 78.69 226 ASN A N 1
ATOM 1854 C CA . ASN A 1 226 ? 7.836 -3.433 18.120 1.00 78.69 226 ASN A CA 1
ATOM 1855 C C . ASN A 1 226 ? 6.582 -3.482 18.998 1.00 78.69 226 ASN A C 1
ATOM 1857 O O . ASN A 1 226 ? 6.679 -3.780 20.186 1.00 78.69 226 ASN A O 1
ATOM 1861 N N . HIS A 1 227 ? 5.420 -3.152 18.432 1.00 78.81 227 HIS A N 1
ATOM 1862 C CA . HIS A 1 227 ? 4.162 -3.132 19.165 1.00 78.81 227 HIS A CA 1
ATOM 1863 C C . HIS A 1 227 ? 3.607 -4.541 19.412 1.00 78.81 227 HIS A C 1
ATOM 1865 O O . HIS A 1 227 ? 3.233 -4.866 20.536 1.00 78.81 227 HIS A O 1
ATOM 1871 N N . PHE A 1 228 ? 3.569 -5.389 18.379 1.00 66.12 228 PHE A N 1
ATOM 1872 C CA . PHE A 1 228 ? 2.955 -6.721 18.466 1.00 66.12 228 PHE A CA 1
ATOM 1873 C C . PHE A 1 228 ? 3.939 -7.851 18.809 1.00 66.12 228 PHE A C 1
ATOM 1875 O O . PHE A 1 228 ? 3.509 -8.949 19.167 1.00 66.12 228 PHE A O 1
ATOM 1882 N N . VAL A 1 229 ? 5.251 -7.615 18.707 1.00 61.03 229 VAL A N 1
ATOM 1883 C CA . VAL A 1 229 ? 6.305 -8.596 18.993 1.00 61.03 229 VAL A CA 1
ATOM 1884 C C . VAL A 1 229 ? 7.377 -7.939 19.872 1.00 61.03 229 VAL A C 1
ATOM 1886 O O . VAL A 1 229 ? 7.994 -6.951 19.488 1.00 61.03 229 VAL A O 1
ATOM 1889 N N . LEU A 1 230 ? 7.690 -8.524 21.035 1.00 53.44 230 LEU A N 1
ATOM 1890 C CA . LEU A 1 230 ? 8.996 -8.285 21.665 1.00 53.44 230 LEU A CA 1
ATOM 1891 C C . LEU A 1 230 ? 10.042 -8.806 20.677 1.00 53.44 230 LEU A C 1
ATOM 1893 O O . LEU A 1 230 ? 10.154 -10.025 20.545 1.00 53.44 230 LEU A O 1
ATOM 1897 N N . ILE A 1 231 ? 10.713 -7.917 19.930 1.00 53.00 231 ILE A N 1
ATOM 1898 C CA . ILE A 1 231 ? 11.573 -8.276 18.790 1.00 53.00 231 ILE A CA 1
ATOM 1899 C C . ILE A 1 231 ? 12.411 -9.517 19.131 1.00 53.00 231 ILE A C 1
ATOM 1901 O O . ILE A 1 231 ? 13.324 -9.466 19.960 1.00 53.00 231 ILE A O 1
ATOM 1905 N N . THR A 1 232 ? 12.080 -10.658 18.524 1.00 54.94 232 THR A N 1
ATOM 1906 C CA . THR A 1 232 ? 12.810 -11.897 18.796 1.00 54.94 232 THR A CA 1
ATOM 1907 C C . THR A 1 232 ? 14.185 -11.819 18.131 1.00 54.94 232 THR A C 1
ATOM 1909 O O . THR A 1 232 ? 14.322 -11.184 17.082 1.00 54.94 232 THR A O 1
ATOM 1912 N N . PRO A 1 233 ? 15.221 -12.493 18.662 1.00 57.41 233 PRO A N 1
ATOM 1913 C CA . PRO A 1 233 ? 16.543 -12.509 18.035 1.00 57.41 233 PRO A CA 1
ATOM 1914 C C . PRO A 1 233 ? 16.524 -12.939 16.558 1.00 57.41 233 PRO A C 1
ATOM 1916 O O . PRO A 1 233 ? 17.356 -12.490 15.773 1.00 57.41 233 PRO A O 1
ATOM 1919 N N . GLU A 1 234 ? 15.571 -13.783 16.158 1.00 57.69 234 GLU A N 1
ATOM 1920 C CA . GLU A 1 234 ? 15.399 -14.249 14.780 1.00 57.69 234 GLU A CA 1
ATOM 1921 C C . GLU A 1 234 ? 14.868 -13.148 13.847 1.00 57.69 234 GLU A C 1
ATOM 1923 O O . GLU A 1 234 ? 15.414 -12.946 12.759 1.00 57.69 234 GLU A O 1
ATOM 1928 N N . LEU A 1 235 ? 13.884 -12.368 14.308 1.00 57.69 235 LEU A N 1
ATOM 1929 C CA . LEU A 1 235 ? 13.367 -11.198 13.596 1.00 57.69 235 LEU A CA 1
ATOM 1930 C C . LEU A 1 235 ? 14.426 -10.085 13.526 1.00 57.69 235 LEU A C 1
ATOM 1932 O O . LEU A 1 235 ? 14.691 -9.553 12.447 1.00 57.69 235 LEU A O 1
ATOM 1936 N N . THR A 1 236 ? 15.127 -9.817 14.635 1.00 58.12 236 THR A N 1
ATOM 1937 C CA . THR A 1 236 ? 16.257 -8.873 14.694 1.00 58.12 236 THR A CA 1
ATOM 1938 C C . THR A 1 236 ? 17.369 -9.256 13.719 1.00 58.12 236 THR A C 1
ATOM 1940 O O . THR A 1 236 ? 17.914 -8.404 13.020 1.00 58.12 236 THR A O 1
ATOM 1943 N N . ASN A 1 237 ? 17.718 -10.544 13.635 1.00 58.56 237 ASN A N 1
ATOM 1944 C CA . ASN A 1 237 ? 18.763 -11.025 12.730 1.00 58.56 237 ASN A CA 1
ATOM 1945 C C . ASN A 1 237 ? 18.361 -10.947 11.250 1.00 58.56 237 ASN A C 1
ATOM 1947 O O . ASN A 1 237 ? 19.234 -10.757 10.398 1.00 58.56 237 ASN A O 1
ATOM 1951 N N . ARG A 1 238 ? 17.067 -11.071 10.929 1.00 57.09 238 ARG A N 1
ATOM 1952 C CA . ARG A 1 238 ? 16.560 -10.907 9.557 1.00 57.09 238 ARG A CA 1
ATOM 1953 C C . ARG A 1 238 ? 16.481 -9.447 9.120 1.00 57.09 238 ARG A C 1
ATOM 1955 O O . ARG A 1 238 ? 16.849 -9.160 7.988 1.00 57.09 238 ARG A O 1
ATOM 1962 N N . LEU A 1 239 ? 16.140 -8.533 10.029 1.00 57.25 239 LEU A N 1
ATOM 1963 C CA . LEU A 1 239 ? 16.169 -7.083 9.785 1.00 57.25 239 LEU A CA 1
ATOM 1964 C C . LEU A 1 239 ? 17.595 -6.525 9.573 1.00 57.25 239 LEU A C 1
ATOM 1966 O O . LEU A 1 239 ? 17.763 -5.370 9.183 1.00 57.25 239 LEU A O 1
ATOM 1970 N N . ARG A 1 240 ? 18.658 -7.319 9.790 1.00 59.88 240 ARG A N 1
ATOM 1971 C CA . ARG A 1 240 ? 20.035 -6.895 9.485 1.00 59.88 240 ARG A CA 1
ATOM 1972 C C . ARG A 1 240 ? 20.285 -6.893 7.974 1.00 59.88 240 ARG A C 1
ATOM 1974 O O . ARG A 1 240 ? 20.298 -7.940 7.326 1.00 59.88 240 ARG A O 1
ATOM 1981 N N . HIS A 1 241 ? 20.670 -5.725 7.454 1.00 57.97 241 HIS A N 1
ATOM 1982 C CA . HIS A 1 241 ? 21.111 -5.493 6.068 1.00 57.97 241 HIS A CA 1
ATOM 1983 C C . HIS A 1 241 ? 22.118 -6.526 5.512 1.00 57.97 241 HIS A C 1
ATOM 1985 O O . HIS A 1 241 ? 22.167 -6.761 4.305 1.00 57.97 241 HIS A O 1
ATOM 1991 N N . SER A 1 242 ? 22.932 -7.170 6.355 1.00 50.69 242 SER A N 1
ATOM 1992 C CA . SER A 1 242 ? 23.922 -8.166 5.916 1.00 50.69 242 SER A CA 1
ATOM 1993 C C . SER A 1 242 ? 23.300 -9.464 5.380 1.00 50.69 242 SER A C 1
ATOM 1995 O O . SER A 1 242 ? 23.865 -10.081 4.474 1.00 50.69 242 SER A O 1
ATOM 1997 N N . THR A 1 243 ? 22.140 -9.877 5.895 1.00 64.56 243 THR A N 1
ATOM 1998 C CA . THR A 1 243 ? 21.410 -11.060 5.414 1.00 64.56 243 THR A CA 1
ATOM 1999 C C . THR A 1 243 ? 20.716 -10.755 4.086 1.00 64.56 243 THR A C 1
ATOM 2001 O O . THR A 1 243 ? 20.757 -11.572 3.163 1.00 64.56 243 THR A O 1
ATOM 2004 N N . VAL A 1 244 ? 20.158 -9.546 3.956 1.00 64.19 244 VAL A N 1
ATOM 2005 C CA . VAL A 1 244 ? 19.498 -9.056 2.736 1.00 64.19 244 VAL A CA 1
ATOM 2006 C C . VAL A 1 244 ? 20.480 -9.022 1.564 1.00 64.19 244 VAL A C 1
ATOM 2008 O O . VAL A 1 244 ? 20.200 -9.615 0.525 1.00 64.19 244 VAL A O 1
ATOM 2011 N N . LYS A 1 245 ? 21.682 -8.451 1.741 1.00 63.00 245 LYS A N 1
ATOM 2012 C CA . LYS A 1 245 ? 22.709 -8.404 0.679 1.00 63.00 245 LYS A CA 1
ATOM 2013 C C . LYS A 1 245 ? 23.090 -9.790 0.146 1.00 63.00 245 LYS A C 1
ATOM 2015 O O . LYS A 1 245 ? 23.141 -9.993 -1.065 1.00 63.00 245 LYS A O 1
ATOM 2020 N N . LYS A 1 246 ? 23.256 -10.784 1.027 1.00 68.50 246 LYS A N 1
ATOM 2021 C CA . LYS A 1 246 ? 23.531 -12.178 0.621 1.00 68.50 246 LYS A CA 1
ATOM 2022 C C . LYS A 1 246 ? 22.361 -12.808 -0.145 1.00 68.50 246 LYS A C 1
ATOM 2024 O O . LYS A 1 246 ? 22.582 -13.547 -1.108 1.00 68.50 246 LYS A O 1
ATOM 2029 N N . LYS A 1 247 ? 21.114 -12.535 0.264 1.00 68.31 247 LYS A N 1
ATOM 2030 C CA . LYS A 1 247 ? 19.911 -12.991 -0.456 1.00 68.31 247 LYS A CA 1
ATOM 2031 C C . LYS A 1 247 ? 19.822 -12.345 -1.844 1.00 68.31 247 LYS A C 1
ATOM 2033 O O . LYS A 1 247 ? 19.602 -13.063 -2.817 1.00 68.31 247 LYS A O 1
ATOM 2038 N N . VAL A 1 248 ? 20.083 -11.039 -1.946 1.00 64.19 248 VAL A N 1
ATOM 2039 C CA . VAL A 1 248 ? 20.146 -10.280 -3.207 1.00 64.19 248 VAL A CA 1
ATOM 2040 C C . VAL A 1 248 ? 21.176 -10.888 -4.161 1.00 64.19 248 VAL A C 1
ATOM 2042 O O . VAL A 1 248 ? 20.838 -11.210 -5.295 1.00 64.19 248 VAL A O 1
ATOM 2045 N N . GLU A 1 249 ? 22.408 -11.138 -3.712 1.00 69.81 249 GLU A N 1
ATOM 2046 C CA . GLU A 1 249 ? 23.458 -11.753 -4.541 1.00 69.81 249 GLU A CA 1
ATOM 2047 C C . GLU A 1 249 ? 23.065 -13.145 -5.055 1.00 69.81 249 GLU A C 1
ATOM 2049 O O . GLU A 1 249 ? 23.260 -13.467 -6.233 1.00 69.81 249 GLU A O 1
ATOM 2054 N N . LYS A 1 250 ? 22.463 -13.971 -4.189 1.00 74.81 250 LYS A N 1
ATOM 2055 C CA . LYS A 1 250 ? 21.969 -15.305 -4.558 1.00 74.81 250 LYS A CA 1
ATOM 2056 C C . LYS A 1 250 ? 20.853 -15.221 -5.602 1.00 74.81 250 LYS A C 1
ATOM 2058 O O . LYS A 1 250 ? 20.847 -16.014 -6.546 1.00 74.81 250 LYS A O 1
ATOM 2063 N N . LEU A 1 251 ? 19.937 -14.264 -5.455 1.00 66.62 251 LEU A N 1
ATOM 2064 C CA . LEU A 1 251 ? 18.845 -14.021 -6.398 1.00 66.62 251 LEU A CA 1
ATOM 2065 C C . LEU A 1 251 ? 19.352 -13.484 -7.734 1.00 66.62 251 LEU A C 1
ATOM 2067 O O . LEU A 1 251 ? 18.937 -13.996 -8.765 1.00 66.62 251 LEU A O 1
ATOM 2071 N N . ILE A 1 252 ? 20.297 -12.539 -7.739 1.00 66.00 252 ILE A N 1
ATOM 2072 C CA . ILE A 1 252 ? 20.939 -12.033 -8.963 1.00 66.00 252 ILE A CA 1
ATOM 2073 C C . ILE A 1 252 ? 21.572 -13.186 -9.743 1.00 66.00 252 ILE A C 1
ATOM 2075 O O . ILE A 1 252 ? 21.339 -13.313 -10.946 1.00 66.00 252 ILE A O 1
ATOM 2079 N N . ARG A 1 253 ? 22.325 -14.056 -9.055 1.00 72.44 253 ARG A N 1
ATOM 2080 C CA . ARG A 1 253 ? 22.931 -15.254 -9.653 1.00 72.44 253 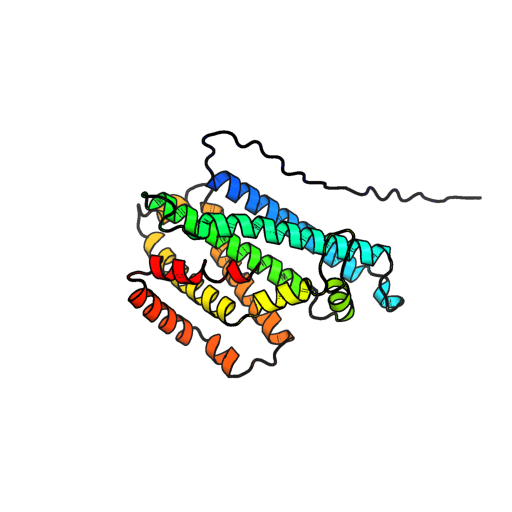ARG A CA 1
ATOM 2081 C C . ARG A 1 253 ? 21.891 -16.212 -10.229 1.00 72.44 253 ARG A C 1
ATOM 2083 O O . ARG A 1 253 ? 22.088 -16.712 -11.328 1.00 72.44 253 ARG A O 1
ATOM 2090 N N . LYS A 1 254 ? 20.806 -16.482 -9.492 1.00 70.31 254 LYS A N 1
ATOM 2091 C CA . LYS A 1 254 ? 19.752 -17.423 -9.909 1.00 70.31 254 LYS A CA 1
ATOM 2092 C C . LYS A 1 254 ? 18.911 -16.875 -11.064 1.00 70.31 254 LYS A C 1
ATOM 2094 O O . LYS A 1 254 ? 18.571 -17.617 -11.975 1.00 70.31 254 LYS A O 1
ATOM 2099 N N . ALA A 1 255 ? 18.574 -15.591 -11.018 1.00 61.25 255 ALA A N 1
ATOM 2100 C CA . ALA A 1 255 ? 17.728 -14.930 -12.002 1.00 61.25 255 ALA A CA 1
ATOM 2101 C C . ALA A 1 255 ? 18.507 -14.483 -13.253 1.00 61.25 255 ALA A C 1
ATOM 2103 O O . ALA A 1 255 ? 17.896 -14.123 -14.257 1.00 61.25 255 ALA A O 1
ATOM 2104 N N . GLY A 1 256 ? 19.844 -14.499 -13.213 1.00 68.44 256 GLY A N 1
ATOM 2105 C CA . GLY A 1 256 ? 20.698 -14.087 -14.328 1.00 68.44 256 GLY A CA 1
ATOM 2106 C C . GLY A 1 256 ? 20.724 -12.571 -14.547 1.00 68.44 256 GLY A C 1
ATOM 2107 O O . GLY A 1 256 ? 20.853 -12.121 -15.682 1.00 68.44 256 GLY A O 1
ATOM 2108 N N . GLY A 1 257 ? 20.546 -11.781 -13.482 1.00 65.12 257 GLY A N 1
ATOM 2109 C CA . GLY A 1 257 ? 20.611 -10.317 -13.533 1.00 65.12 257 GLY A CA 1
ATOM 2110 C C . GLY A 1 257 ? 19.777 -9.613 -12.459 1.00 65.12 257 GLY A C 1
ATOM 2111 O O . GLY A 1 257 ? 18.789 -10.152 -11.966 1.00 65.12 257 GLY A O 1
ATOM 2112 N N . ARG A 1 258 ? 20.159 -8.373 -12.117 1.00 64.88 258 ARG A N 1
ATOM 2113 C CA . ARG A 1 258 ? 19.505 -7.547 -11.077 1.00 64.88 258 ARG A CA 1
ATOM 2114 C C . ARG A 1 258 ? 18.035 -7.261 -11.372 1.00 64.88 258 ARG A C 1
ATOM 2116 O O . ARG A 1 258 ? 17.196 -7.444 -10.502 1.00 64.88 258 ARG A O 1
ATOM 2123 N N . PHE A 1 259 ? 17.713 -6.915 -12.616 1.00 58.44 259 PHE A N 1
ATOM 2124 C CA . PHE A 1 259 ? 16.327 -6.717 -13.042 1.00 58.44 259 PHE A CA 1
ATOM 2125 C C . PHE A 1 259 ? 15.492 -7.995 -12.911 1.00 58.44 259 PHE A C 1
ATOM 2127 O O . PHE A 1 259 ? 14.410 -7.978 -12.345 1.00 58.44 259 PHE A O 1
ATOM 2134 N N . LYS A 1 260 ? 16.009 -9.144 -13.353 1.00 61.56 260 LYS A N 1
ATOM 2135 C CA . LYS A 1 260 ? 15.276 -10.414 -13.231 1.00 61.56 260 LYS A CA 1
ATOM 2136 C C . LYS A 1 260 ? 15.095 -10.841 -11.766 1.00 61.56 260 LYS A C 1
ATOM 2138 O O . LYS A 1 260 ? 14.076 -11.434 -11.430 1.00 61.56 260 LYS A O 1
ATOM 2143 N N . ALA A 1 261 ? 16.047 -10.507 -10.893 1.00 58.16 261 ALA A N 1
ATOM 2144 C CA . ALA A 1 261 ? 15.917 -10.715 -9.453 1.00 58.16 261 ALA A CA 1
ATOM 2145 C C . ALA A 1 261 ? 14.851 -9.803 -8.823 1.00 58.16 261 ALA A C 1
ATOM 2147 O O . ALA A 1 261 ? 14.132 -10.253 -7.938 1.00 58.16 261 ALA A O 1
ATOM 2148 N N . LEU A 1 262 ? 14.715 -8.557 -9.297 1.00 58.91 262 LEU A N 1
ATOM 2149 C CA . LEU A 1 262 ? 13.724 -7.603 -8.787 1.00 58.91 262 LEU A CA 1
ATOM 2150 C C . LEU A 1 262 ? 12.301 -8.056 -9.134 1.00 58.91 262 LEU A C 1
ATOM 2152 O O . LEU A 1 262 ? 11.424 -8.009 -8.274 1.00 58.91 262 LEU A O 1
ATOM 2156 N N . LYS A 1 263 ? 12.102 -8.607 -10.343 1.00 55.91 263 LYS A N 1
ATOM 2157 C CA . LYS A 1 263 ? 10.850 -9.275 -10.739 1.00 55.91 263 LYS A CA 1
ATOM 2158 C C . LYS A 1 263 ? 10.421 -10.357 -9.754 1.00 55.91 263 LYS A C 1
ATOM 2160 O O . LYS A 1 263 ? 9.276 -10.361 -9.325 1.00 55.91 263 LYS A O 1
ATOM 2165 N N . ALA A 1 264 ? 11.329 -11.271 -9.414 1.00 56.28 264 ALA A N 1
ATOM 2166 C CA . ALA A 1 264 ? 11.012 -12.443 -8.598 1.00 56.28 264 ALA A CA 1
ATOM 2167 C C . ALA A 1 264 ? 10.546 -12.102 -7.170 1.00 56.28 264 ALA A C 1
ATOM 2169 O O . ALA A 1 264 ? 10.145 -13.003 -6.442 1.00 56.28 264 ALA A O 1
ATOM 2170 N N . ILE A 1 265 ? 10.625 -10.832 -6.776 1.00 58.53 265 ILE A N 1
ATOM 2171 C CA . ILE A 1 265 ? 10.481 -10.371 -5.402 1.00 58.53 265 ILE A CA 1
ATOM 2172 C C . ILE A 1 265 ? 9.375 -9.312 -5.292 1.00 58.53 265 ILE A C 1
ATOM 2174 O O . ILE A 1 265 ? 8.473 -9.448 -4.481 1.00 58.53 265 ILE A O 1
ATOM 2178 N N . VAL A 1 266 ? 9.372 -8.278 -6.144 1.00 55.31 266 VAL A N 1
ATOM 2179 C CA . VAL A 1 266 ? 8.356 -7.204 -6.066 1.00 55.31 266 VAL A CA 1
ATOM 2180 C C . VAL A 1 266 ? 6.952 -7.705 -6.396 1.00 55.31 266 VAL A C 1
ATOM 2182 O O . VAL A 1 266 ? 5.980 -7.132 -5.930 1.00 55.31 266 VAL A O 1
ATOM 2185 N N . PHE A 1 267 ? 6.817 -8.759 -7.197 1.00 52.56 267 PHE A N 1
ATOM 2186 C CA . PHE A 1 267 ? 5.525 -9.115 -7.788 1.00 52.56 267 PHE A CA 1
ATOM 2187 C C . PHE A 1 267 ? 5.042 -10.525 -7.470 1.00 52.56 267 PHE A C 1
ATOM 2189 O O . PHE A 1 267 ? 3.869 -10.824 -7.667 1.00 52.56 267 PHE A O 1
ATOM 2196 N N . THR A 1 268 ? 5.908 -11.367 -6.911 1.00 52.12 268 THR A N 1
ATOM 2197 C CA . THR A 1 268 ? 5.512 -12.700 -6.454 1.00 52.12 268 THR A CA 1
ATOM 2198 C C . THR A 1 268 ? 4.727 -12.624 -5.141 1.00 52.12 268 THR A C 1
ATOM 2200 O O . THR A 1 268 ? 3.758 -13.363 -5.004 1.00 52.12 268 THR A O 1
ATOM 2203 N N . HIS A 1 269 ? 5.059 -11.695 -4.223 1.00 47.53 269 HIS A N 1
ATOM 2204 C CA . HIS A 1 269 ? 4.399 -11.651 -2.906 1.00 47.53 269 HIS A CA 1
ATOM 2205 C C . HIS A 1 269 ? 3.827 -10.322 -2.445 1.00 47.53 269 HIS A C 1
ATOM 2207 O O . HIS A 1 269 ? 3.048 -10.316 -1.492 1.00 47.53 269 HIS A O 1
ATOM 2213 N N . VAL A 1 270 ? 4.021 -9.229 -3.190 1.00 43.44 270 VAL A N 1
ATOM 2214 C CA . VAL A 1 270 ? 3.067 -8.120 -3.068 1.00 43.44 270 VAL A CA 1
ATOM 2215 C C . VAL A 1 270 ? 1.659 -8.679 -3.339 1.00 43.44 270 VAL A C 1
ATOM 2217 O O . VAL A 1 270 ? 0.735 -8.288 -2.646 1.00 43.44 270 VAL A O 1
ATOM 2220 N N . GLY A 1 271 ? 1.513 -9.721 -4.185 1.00 38.78 271 GLY A N 1
ATOM 2221 C CA . GLY A 1 271 ? 0.306 -10.555 -4.365 1.00 38.78 271 GLY A CA 1
ATOM 2222 C C . GLY A 1 271 ? -0.385 -11.062 -3.091 1.00 38.78 271 GLY A C 1
ATOM 2223 O O . GLY A 1 271 ? -1.603 -11.238 -3.077 1.00 38.78 271 GLY A O 1
ATOM 2224 N N . HIS A 1 272 ? 0.372 -11.257 -2.009 1.00 37.75 272 HIS A N 1
ATOM 2225 C CA . HIS A 1 272 ? -0.124 -11.664 -0.690 1.00 37.75 272 HIS A CA 1
ATOM 2226 C C . HIS A 1 272 ? -0.509 -10.464 0.201 1.00 37.75 272 HIS A C 1
ATOM 2228 O O . HIS A 1 272 ? -0.820 -10.623 1.381 1.00 37.75 272 HIS A O 1
ATOM 2234 N N . VAL A 1 273 ? -0.486 -9.255 -0.366 1.00 42.56 273 VAL A N 1
ATOM 2235 C CA . VAL A 1 273 ? -1.096 -8.013 0.139 1.00 42.56 273 VAL A CA 1
ATOM 2236 C C . VAL A 1 273 ? -2.459 -7.758 -0.490 1.00 42.56 273 VAL A C 1
ATOM 2238 O O . VAL A 1 273 ? -2.988 -6.652 -0.418 1.00 42.56 273 VAL A O 1
ATOM 2241 N N . LYS A 1 274 ? -3.077 -8.792 -1.057 1.00 41.38 274 LYS A N 1
ATOM 2242 C CA . LYS A 1 274 ? -4.522 -8.790 -1.253 1.00 41.38 274 LYS A CA 1
ATOM 2243 C C . LYS A 1 274 ? -5.246 -8.636 0.089 1.00 41.38 274 LYS A C 1
ATOM 2245 O O . LYS A 1 274 ? -4.676 -9.062 1.118 1.00 41.38 274 LYS A O 1
#